Protein AF-A0A962M655-F1 (afdb_monomer_lite)

Radius of gyration: 24.24 Å; chains: 1; bounding box: 61×34×68 Å

Structure (mmCIF, N/CA/C/O backbone):
data_AF-A0A962M655-F1
#
_entry.id   AF-A0A962M655-F1
#
loop_
_atom_site.group_PDB
_atom_site.id
_atom_site.type_symbol
_atom_site.label_atom_id
_atom_site.label_alt_id
_atom_site.label_comp_id
_atom_site.label_asym_id
_atom_site.label_entity_id
_atom_site.label_seq_id
_atom_site.pdbx_PDB_ins_code
_atom_site.Cartn_x
_atom_site.Cartn_y
_atom_site.Cartn_z
_atom_site.occupancy
_atom_site.B_iso_or_equiv
_atom_site.auth_seq_id
_atom_site.auth_comp_id
_atom_site.auth_asym_id
_atom_site.auth_atom_id
_atom_site.pdbx_PDB_model_num
ATOM 1 N N . MET A 1 1 ? -33.058 0.801 5.439 1.00 39.69 1 MET A N 1
ATOM 2 C CA . MET A 1 1 ? -33.484 0.722 4.027 1.00 39.69 1 MET A CA 1
ATOM 3 C C . MET A 1 1 ? -32.237 0.485 3.198 1.00 39.69 1 MET A C 1
ATOM 5 O O . MET A 1 1 ? -31.268 1.204 3.417 1.00 39.69 1 MET A O 1
ATOM 9 N N . ALA A 1 2 ? -32.222 -0.541 2.347 1.00 51.59 2 ALA A N 1
ATOM 10 C CA . ALA A 1 2 ? -31.156 -0.710 1.363 1.00 51.59 2 ALA A CA 1
ATOM 11 C C . ALA A 1 2 ? -31.306 0.410 0.328 1.00 51.59 2 ALA A C 1
ATOM 13 O O . ALA A 1 2 ? -32.389 0.576 -0.231 1.00 51.59 2 ALA A O 1
ATOM 14 N N . TYR A 1 3 ? -30.267 1.219 0.141 1.00 65.69 3 TYR A N 1
ATOM 15 C CA . TYR A 1 3 ? -30.278 2.245 -0.896 1.00 65.69 3 TYR A CA 1
ATOM 16 C C . TYR A 1 3 ? -30.266 1.559 -2.264 1.00 65.69 3 TYR A C 1
ATOM 18 O O . TYR A 1 3 ? -29.530 0.585 -2.463 1.00 65.69 3 TYR A O 1
ATOM 26 N N . SER A 1 4 ? -31.061 2.050 -3.217 1.00 80.06 4 SER A N 1
ATOM 27 C CA . SER A 1 4 ? -30.829 1.670 -4.608 1.00 80.06 4 SER A CA 1
ATOM 28 C C . SER A 1 4 ? -29.487 2.253 -5.066 1.00 80.06 4 SER A C 1
ATOM 30 O O . SER A 1 4 ? -29.008 3.253 -4.522 1.00 80.06 4 SER A O 1
ATOM 32 N N . ARG A 1 5 ? -28.867 1.636 -6.075 1.00 85.19 5 ARG A N 1
ATOM 33 C CA . ARG A 1 5 ? -27.611 2.123 -6.671 1.00 85.19 5 ARG A CA 1
ATOM 34 C C . ARG A 1 5 ? -27.692 3.606 -7.052 1.00 85.19 5 ARG A C 1
ATOM 36 O O . ARG A 1 5 ? -26.736 4.350 -6.835 1.00 85.19 5 ARG A O 1
ATOM 43 N N . THR A 1 6 ? -28.836 4.030 -7.589 1.00 83.12 6 THR A N 1
ATOM 44 C CA . THR A 1 6 ? -29.113 5.422 -7.966 1.00 83.12 6 THR A CA 1
ATOM 45 C C . THR A 1 6 ? -29.193 6.318 -6.733 1.00 83.12 6 THR A C 1
ATOM 47 O O . THR A 1 6 ? -28.451 7.290 -6.659 1.00 83.12 6 THR A O 1
ATOM 50 N N . ASP A 1 7 ? -29.964 5.933 -5.710 1.00 85.25 7 ASP A N 1
ATOM 51 C CA . ASP A 1 7 ? -30.104 6.738 -4.486 1.00 85.25 7 ASP A CA 1
ATOM 52 C C . ASP A 1 7 ? -28.762 6.932 -3.758 1.00 85.25 7 ASP A C 1
ATOM 54 O O . ASP A 1 7 ? -28.471 8.004 -3.222 1.00 85.25 7 ASP A O 1
ATOM 58 N N . PHE A 1 8 ? -27.916 5.896 -3.721 1.00 87.06 8 PHE A N 1
ATOM 59 C CA . PHE A 1 8 ? -26.581 6.018 -3.134 1.00 87.06 8 PHE A CA 1
ATOM 60 C C . PHE A 1 8 ? -25.696 6.971 -3.944 1.00 87.06 8 PHE A C 1
ATOM 62 O O . PHE A 1 8 ? -25.023 7.824 -3.367 1.00 87.06 8 PHE A O 1
ATOM 69 N N . THR A 1 9 ? -25.728 6.863 -5.273 1.00 85.56 9 THR A N 1
ATOM 70 C CA . THR A 1 9 ? -24.929 7.716 -6.162 1.00 85.56 9 THR A CA 1
ATOM 71 C C . THR A 1 9 ? -25.345 9.184 -6.051 1.00 85.56 9 THR A C 1
ATOM 73 O O . THR A 1 9 ? -24.481 10.042 -5.883 1.00 85.56 9 THR A O 1
ATOM 76 N N . ASP A 1 10 ? -26.649 9.463 -6.033 1.00 85.62 10 ASP A N 1
ATOM 77 C CA . ASP A 1 10 ? -27.206 10.821 -5.980 1.00 85.62 10 ASP A CA 1
ATOM 78 C C . ASP A 1 10 ? -26.965 11.520 -4.633 1.00 85.62 10 ASP A C 1
ATOM 80 O O . ASP A 1 10 ? -26.954 12.748 -4.547 1.00 85.62 10 ASP A O 1
ATOM 84 N N . THR A 1 11 ? -26.758 10.753 -3.559 1.00 84.62 11 THR A N 1
ATOM 85 C CA . THR A 1 11 ? -26.531 11.295 -2.209 1.00 84.62 11 THR A CA 1
ATOM 86 C C . THR A 1 11 ? -25.056 11.503 -1.862 1.00 84.62 11 THR A C 1
ATOM 88 O O . THR A 1 11 ? -24.765 12.040 -0.785 1.00 84.62 11 THR A O 1
ATOM 91 N N . CYS A 1 12 ? -24.133 11.090 -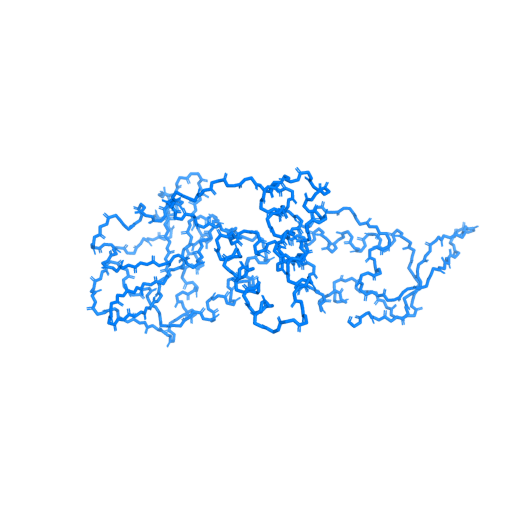2.735 1.00 84.50 12 CYS A N 1
ATOM 92 C CA . CYS A 1 12 ? -22.695 11.251 -2.546 1.00 84.50 12 CYS A CA 1
ATOM 93 C C . CYS A 1 12 ? -22.209 12.607 -3.079 1.00 84.50 12 CYS A C 1
ATOM 95 O O . CYS A 1 12 ? -22.240 12.879 -4.278 1.00 84.50 12 CYS A O 1
ATOM 97 N N . GLU A 1 13 ? -21.700 13.447 -2.180 1.00 76.06 13 GLU A N 1
ATOM 98 C CA . GLU A 1 13 ? -21.052 14.714 -2.532 1.00 76.06 13 GLU A CA 1
ATOM 99 C C . GLU A 1 13 ? -19.699 14.462 -3.224 1.00 76.06 13 GLU A C 1
ATOM 101 O O . GLU A 1 13 ? -19.042 13.442 -2.999 1.00 76.06 13 GLU A O 1
ATOM 106 N N . ASP A 1 14 ? -19.292 15.382 -4.103 1.00 80.00 14 ASP A N 1
ATOM 107 C CA . ASP A 1 14 ? -18.042 15.324 -4.881 1.00 80.00 14 ASP A CA 1
ATOM 108 C C . ASP A 1 14 ? -17.850 14.055 -5.732 1.00 80.00 14 ASP A C 1
ATOM 110 O O . ASP A 1 14 ? -16.730 13.749 -6.147 1.00 80.00 14 ASP A O 1
ATOM 114 N N . ASN A 1 15 ? -18.935 13.321 -6.015 1.00 83.38 15 ASN A N 1
ATOM 115 C CA . ASN A 1 15 ? -18.916 12.061 -6.759 1.00 83.38 15 ASN A CA 1
ATOM 116 C C . ASN A 1 15 ? -17.951 11.029 -6.138 1.00 83.38 15 ASN A C 1
ATOM 118 O O . ASN A 1 15 ? -17.201 10.350 -6.844 1.00 83.38 15 ASN A O 1
ATOM 122 N N . LYS A 1 16 ? -17.950 10.934 -4.799 1.00 88.44 16 LYS A N 1
ATOM 123 C CA . LYS A 1 16 ? -17.114 10.001 -4.029 1.00 88.44 16 LYS A CA 1
ATOM 124 C C . LYS A 1 16 ? -17.936 9.162 -3.063 1.00 88.44 16 LYS A C 1
ATOM 126 O O . LYS A 1 16 ? -18.667 9.694 -2.233 1.00 88.44 16 LYS A O 1
ATOM 131 N N . GLY A 1 17 ? -17.750 7.850 -3.138 1.00 92.31 17 GLY A N 1
ATOM 132 C CA . GLY A 1 17 ? -18.242 6.884 -2.163 1.00 92.31 17 GLY A CA 1
ATOM 133 C C . GLY A 1 17 ? -17.089 6.255 -1.388 1.00 92.31 17 GLY A C 1
ATOM 134 O O . GLY A 1 17 ? -15.943 6.239 -1.848 1.00 92.31 17 GLY A O 1
ATOM 135 N N . TYR A 1 18 ? -17.409 5.706 -0.220 1.00 93.06 18 TYR A N 1
ATOM 136 C CA . TYR A 1 18 ? -16.459 4.987 0.617 1.00 93.06 18 TYR A CA 1
ATOM 137 C C . TYR A 1 18 ? -17.009 3.605 0.956 1.00 93.06 18 TYR A C 1
ATOM 139 O O . TYR A 1 18 ? -18.081 3.497 1.549 1.00 93.06 18 TYR A O 1
ATOM 147 N N . LEU A 1 19 ? -16.269 2.564 0.593 1.00 94.06 19 LEU A N 1
ATOM 148 C CA . LEU A 1 19 ? -16.492 1.188 1.032 1.00 94.06 19 LEU A CA 1
ATOM 149 C C . LEU A 1 19 ? -15.654 0.951 2.284 1.00 94.06 19 LEU A C 1
ATOM 151 O O . LEU A 1 19 ? -14.477 1.293 2.291 1.00 94.06 19 LEU A O 1
ATOM 155 N N . TYR A 1 20 ? -16.215 0.351 3.321 1.00 94.38 20 TYR A N 1
ATOM 156 C CA . TYR A 1 20 ? -15.493 0.015 4.539 1.00 94.38 20 TYR A CA 1
ATOM 157 C C . TYR A 1 20 ? -15.598 -1.469 4.872 1.00 94.38 20 TYR A C 1
ATOM 159 O O . TYR A 1 20 ? -16.606 -2.125 4.605 1.00 94.38 20 TYR A O 1
ATOM 167 N N . ILE A 1 21 ? -14.544 -1.963 5.518 1.00 94.88 21 ILE A N 1
ATOM 168 C CA . ILE A 1 21 ? -14.498 -3.254 6.196 1.00 94.88 21 ILE A CA 1
ATOM 169 C C . ILE A 1 21 ? -14.098 -2.963 7.638 1.00 94.88 21 ILE A C 1
ATOM 171 O O . ILE A 1 21 ? -13.049 -2.361 7.893 1.00 94.88 21 ILE A O 1
ATOM 175 N N . ILE A 1 22 ? -14.948 -3.357 8.579 1.00 94.88 22 ILE A N 1
ATOM 176 C CA . ILE A 1 22 ? -14.720 -3.172 10.013 1.00 94.88 22 ILE A CA 1
ATOM 177 C C . ILE A 1 22 ? -14.858 -4.502 10.744 1.00 94.88 22 ILE A C 1
ATOM 179 O O . ILE A 1 22 ? -15.629 -5.367 10.337 1.00 94.88 22 ILE A O 1
ATOM 183 N N . GLU A 1 23 ? -14.125 -4.635 11.835 1.00 94.69 23 GLU A N 1
ATOM 184 C CA . GLU A 1 23 ? -14.276 -5.698 12.817 1.00 94.69 23 GLU A CA 1
ATOM 185 C C . GLU A 1 23 ? -15.123 -5.158 13.967 1.00 94.69 23 GLU A C 1
ATOM 187 O O . GLU A 1 23 ? -14.751 -4.163 14.583 1.00 94.69 23 GLU A O 1
ATOM 192 N N . CYS A 1 24 ? -16.259 -5.787 14.234 1.00 93.94 24 CYS A N 1
ATOM 193 C CA . CYS A 1 24 ? -17.168 -5.465 15.325 1.00 93.94 24 CYS A CA 1
ATOM 194 C C . CYS A 1 24 ? -16.956 -6.462 16.464 1.00 93.94 24 CYS A C 1
ATOM 196 O O . CYS A 1 24 ? -16.848 -7.665 16.214 1.00 93.94 24 CYS A O 1
ATOM 198 N N . TYR A 1 25 ? -16.914 -5.983 17.703 1.00 91.12 25 TYR A N 1
ATOM 199 C CA . TYR A 1 25 ? -16.677 -6.844 18.857 1.00 91.12 25 TYR A CA 1
ATOM 200 C C . TYR A 1 25 ? -17.350 -6.325 20.132 1.00 91.12 25 TYR A C 1
ATOM 202 O O . TYR A 1 25 ? -17.666 -5.142 20.280 1.00 91.12 25 TYR A O 1
ATOM 210 N N . ASN A 1 26 ? -17.573 -7.251 21.059 1.00 86.69 26 ASN A N 1
ATOM 211 C CA . ASN A 1 26 ? -17.857 -7.005 22.470 1.00 86.69 26 ASN A CA 1
ATOM 212 C C . ASN A 1 26 ? -17.234 -8.151 23.297 1.00 86.69 26 ASN A C 1
ATOM 214 O O . ASN A 1 26 ? -16.368 -8.872 22.807 1.00 86.69 26 ASN A O 1
ATOM 218 N N . GLU A 1 27 ? -17.665 -8.342 24.542 1.00 87.88 27 GLU A N 1
ATOM 219 C CA . GLU A 1 27 ? -17.153 -9.414 25.412 1.00 87.88 27 GLU A CA 1
ATOM 220 C C . GLU A 1 27 ? -17.546 -10.839 24.970 1.00 87.88 27 GLU A C 1
ATOM 222 O O . GLU A 1 27 ? -16.929 -11.812 25.396 1.00 87.88 27 GLU A O 1
ATOM 227 N N . THR A 1 28 ? -18.581 -10.979 24.140 1.00 92.69 28 THR A N 1
ATOM 228 C CA . THR A 1 28 ? -19.243 -12.261 23.833 1.00 92.69 28 THR A CA 1
ATOM 229 C C . THR A 1 28 ? -19.085 -12.719 22.390 1.00 92.69 28 THR A C 1
ATOM 231 O O . THR A 1 28 ? -19.141 -13.915 22.117 1.00 92.69 28 THR A O 1
ATOM 234 N N . GLU A 1 29 ? -18.902 -11.790 21.456 1.00 95.69 29 GLU A N 1
ATOM 235 C CA . GLU A 1 29 ? -18.816 -12.095 20.037 1.00 95.69 29 GLU A CA 1
ATOM 236 C C . GLU A 1 29 ? -17.904 -11.118 19.299 1.00 95.69 29 GLU A C 1
ATOM 238 O O . GLU A 1 29 ? -17.676 -9.979 19.716 1.00 95.69 29 GLU A O 1
ATOM 243 N N . LYS A 1 30 ? -17.406 -11.590 18.160 1.00 94.94 30 LYS A N 1
ATOM 244 C CA . LYS A 1 30 ? -16.594 -10.831 17.221 1.00 94.94 30 LYS A CA 1
ATOM 245 C C . LYS A 1 30 ? -16.955 -11.264 15.808 1.00 94.94 30 LYS A C 1
ATOM 247 O O . LYS A 1 30 ? -17.060 -12.456 15.531 1.00 94.94 30 LYS A O 1
ATOM 252 N N . PHE A 1 31 ? -17.122 -10.296 14.923 1.00 97.38 31 PHE A N 1
ATOM 253 C CA . PHE A 1 31 ? -17.467 -10.518 13.523 1.00 97.38 31 PHE A CA 1
ATOM 254 C C . PHE A 1 31 ? -17.009 -9.335 12.674 1.00 97.38 31 PHE A C 1
ATOM 256 O O . PHE A 1 31 ? -16.486 -8.347 13.184 1.00 97.38 31 PHE A O 1
ATOM 263 N N . PHE A 1 32 ? -17.221 -9.414 11.368 1.00 97.44 32 PHE A N 1
ATOM 264 C CA . PHE A 1 32 ? -16.877 -8.352 10.437 1.00 97.44 32 PHE A CA 1
ATOM 265 C C . PHE A 1 32 ? -18.115 -7.810 9.750 1.00 97.44 32 PHE A C 1
ATOM 267 O O . PHE A 1 32 ? -19.096 -8.522 9.530 1.00 97.44 32 PHE A O 1
ATOM 274 N N . LYS A 1 33 ? -18.060 -6.533 9.385 1.00 96.44 33 LYS A N 1
ATOM 275 C CA . LYS A 1 33 ? -19.089 -5.874 8.595 1.00 96.44 33 LYS A CA 1
ATOM 276 C C . LYS A 1 33 ? -18.469 -5.221 7.371 1.00 96.44 33 LYS A C 1
ATOM 278 O O . LYS A 1 33 ? -17.519 -4.444 7.483 1.00 96.44 33 LYS A O 1
ATOM 283 N N . ILE A 1 34 ? -19.074 -5.498 6.223 1.00 96.38 34 ILE A N 1
ATOM 284 C CA . ILE A 1 34 ? -18.828 -4.785 4.973 1.00 96.38 34 ILE A CA 1
ATOM 285 C C . ILE A 1 34 ? -19.946 -3.756 4.822 1.00 96.38 34 ILE A C 1
ATOM 287 O O . ILE A 1 34 ? -21.093 -4.023 5.187 1.00 96.38 34 ILE A O 1
ATOM 291 N N . GLY A 1 35 ? -19.623 -2.561 4.343 1.00 95.00 35 GLY A N 1
ATOM 292 C CA . GLY A 1 35 ? -20.664 -1.605 3.997 1.00 95.00 35 GLY A CA 1
ATOM 293 C C . GLY A 1 35 ? -20.152 -0.371 3.276 1.00 95.00 35 GLY A C 1
ATOM 294 O O . GLY A 1 35 ? -18.947 -0.144 3.186 1.00 95.00 35 GLY A O 1
ATOM 295 N N . ILE A 1 36 ? -21.077 0.453 2.794 1.00 94.31 36 ILE A N 1
ATOM 296 C CA . ILE A 1 36 ? -20.764 1.716 2.117 1.00 94.31 36 I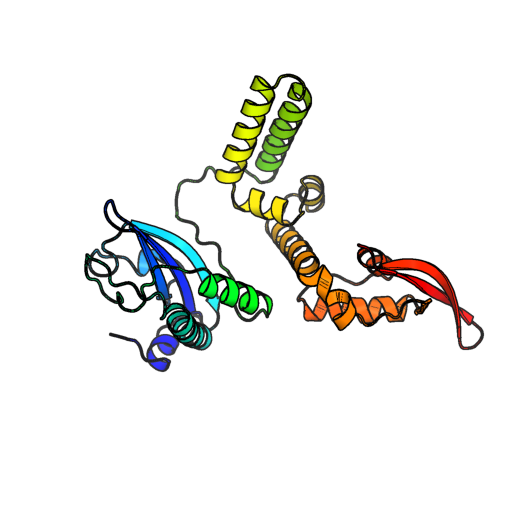LE A CA 1
ATOM 297 C C . ILE A 1 36 ? -21.272 2.944 2.869 1.00 94.31 36 ILE A C 1
ATOM 299 O O . ILE A 1 36 ? -22.210 2.909 3.672 1.00 94.31 36 ILE A O 1
ATOM 303 N N . THR A 1 37 ? -20.635 4.080 2.609 1.00 92.75 37 THR A N 1
ATOM 304 C CA . THR A 1 37 ? -21.013 5.381 3.155 1.00 92.75 37 THR A CA 1
ATOM 305 C C . THR A 1 37 ? -20.602 6.508 2.212 1.00 92.75 37 THR A C 1
ATOM 307 O O . THR A 1 37 ? -19.633 6.400 1.464 1.00 92.75 37 THR A O 1
ATOM 310 N N . LYS A 1 38 ? -21.320 7.631 2.285 1.00 92.56 38 LYS A N 1
ATOM 311 C CA . LYS A 1 38 ? -20.925 8.897 1.647 1.00 92.56 38 LYS A CA 1
ATOM 312 C C . LYS A 1 38 ? -19.915 9.699 2.474 1.00 92.56 38 LYS A C 1
ATOM 314 O O . LYS A 1 38 ? -19.369 10.697 2.017 1.00 92.56 38 LYS A O 1
ATOM 319 N N . PHE A 1 39 ? -19.683 9.300 3.725 1.00 89.62 39 PHE A N 1
ATOM 320 C CA . PHE A 1 39 ? -18.810 10.019 4.647 1.00 89.62 39 PHE A CA 1
ATOM 321 C C . PHE A 1 39 ? -17.409 9.420 4.670 1.00 89.62 39 PHE A C 1
ATOM 323 O O . PHE A 1 39 ? -17.238 8.257 5.015 1.00 89.62 39 PHE A O 1
ATOM 330 N N . LYS A 1 40 ? -16.392 10.252 4.437 1.00 84.25 40 LYS A N 1
ATOM 331 C CA . LYS A 1 40 ? -14.987 9.855 4.621 1.00 84.25 40 LYS A CA 1
ATOM 332 C C . LYS A 1 40 ? -14.664 9.427 6.057 1.00 84.25 40 LYS A C 1
ATOM 334 O O . LYS A 1 40 ? -13.807 8.582 6.288 1.00 84.25 40 LYS A O 1
ATOM 339 N N . ASP A 1 41 ? -15.317 10.072 7.020 1.00 85.56 41 ASP A N 1
ATOM 340 C CA . ASP A 1 41 ? -15.214 9.744 8.438 1.00 85.56 41 ASP A CA 1
ATOM 341 C C . ASP A 1 41 ? -16.327 8.761 8.810 1.00 85.56 41 ASP A C 1
ATOM 343 O O . ASP A 1 41 ? -17.500 9.141 8.882 1.00 85.56 41 ASP A O 1
ATOM 347 N N . ILE A 1 42 ? -15.955 7.500 9.037 1.00 87.25 42 ILE A N 1
ATOM 348 C CA . ILE A 1 42 ? -16.895 6.414 9.324 1.00 87.25 42 ILE A CA 1
ATOM 349 C C . ILE A 1 42 ? -17.671 6.631 10.632 1.00 87.25 42 ILE A C 1
ATOM 351 O O . ILE A 1 42 ? -18.786 6.137 10.768 1.00 87.25 42 ILE A O 1
ATOM 355 N N . LEU A 1 43 ? -17.165 7.442 11.569 1.00 84.81 43 LEU A N 1
ATOM 356 C CA . LEU A 1 43 ? -17.895 7.761 12.805 1.00 84.81 43 LEU A CA 1
ATOM 357 C C . LEU A 1 43 ? -19.189 8.520 12.515 1.00 84.81 43 LEU A C 1
ATOM 359 O O . LEU A 1 43 ? -20.167 8.384 13.243 1.00 84.81 43 LEU A O 1
ATOM 363 N N . LYS A 1 44 ? -19.235 9.277 11.412 1.00 86.94 44 LYS A N 1
ATOM 364 C CA . LYS A 1 44 ? -20.468 9.941 10.973 1.00 86.94 44 LYS A CA 1
ATOM 365 C C . LYS A 1 44 ? -21.529 8.947 10.498 1.00 86.94 44 LYS A C 1
ATOM 367 O O . LYS A 1 44 ? -22.709 9.281 10.524 1.00 86.94 44 LYS A O 1
ATOM 372 N N . ARG A 1 45 ? -21.122 7.747 10.059 1.00 88.06 45 ARG A N 1
ATOM 373 C CA . ARG A 1 45 ? -22.030 6.654 9.680 1.00 88.06 45 ARG A CA 1
ATOM 374 C C . ARG A 1 45 ? -22.609 5.951 10.910 1.00 88.06 45 ARG A C 1
ATOM 376 O O . ARG A 1 45 ? -23.775 5.573 10.878 1.00 88.06 45 ARG A O 1
ATOM 383 N N . PHE A 1 46 ? -21.811 5.814 11.965 1.00 87.81 46 PHE A N 1
ATOM 384 C CA . PHE A 1 46 ? -22.142 5.091 13.194 1.00 87.81 46 PHE A CA 1
ATOM 385 C C . PHE A 1 46 ? -22.325 6.047 14.374 1.00 87.81 46 PHE A C 1
ATOM 387 O O . PHE A 1 46 ? -21.598 6.002 15.362 1.00 87.81 46 PHE A O 1
ATOM 394 N N . ASN A 1 47 ? -23.283 6.962 14.248 1.00 81.19 47 ASN A N 1
ATOM 395 C CA . ASN A 1 47 ? -23.512 8.018 15.235 1.00 81.19 47 ASN A CA 1
ATOM 396 C C . ASN A 1 47 ? -24.513 7.628 16.339 1.00 81.19 47 ASN A C 1
ATOM 398 O O . ASN A 1 47 ? -24.868 8.469 17.165 1.00 81.19 47 ASN A O 1
ATOM 402 N N . SER A 1 48 ? -24.995 6.383 16.349 1.00 81.56 48 SER A N 1
ATOM 403 C CA . SER A 1 48 ? -25.997 5.905 17.300 1.00 81.56 48 SER A CA 1
ATOM 404 C C . SER A 1 48 ? -25.858 4.409 17.578 1.00 81.56 48 SER A C 1
ATOM 406 O O . SER A 1 48 ? -25.472 3.635 16.704 1.00 81.56 48 SER A O 1
ATOM 408 N N . ALA A 1 49 ? -26.313 3.974 18.754 1.00 79.00 49 ALA A N 1
ATOM 409 C CA . ALA A 1 49 ? -26.395 2.551 19.090 1.00 79.00 49 ALA A CA 1
ATOM 410 C C . ALA A 1 49 ? -27.299 1.752 18.126 1.00 79.00 49 ALA A C 1
ATOM 412 O O . ALA A 1 49 ? -27.113 0.557 17.941 1.00 79.00 49 ALA A O 1
ATOM 413 N N . THR A 1 50 ? -28.259 2.405 17.460 1.00 83.06 50 THR A N 1
ATOM 414 C CA . THR A 1 50 ? -29.116 1.760 16.448 1.00 83.06 50 THR A CA 1
ATOM 415 C C . THR A 1 50 ? -28.393 1.471 15.129 1.00 83.06 50 THR A C 1
ATOM 417 O O . THR A 1 50 ? -28.799 0.575 14.386 1.00 83.06 50 THR A O 1
ATOM 420 N N . THR A 1 51 ? -27.342 2.235 14.816 1.00 84.62 51 THR A N 1
ATOM 421 C CA . THR A 1 51 ? -26.527 2.059 13.605 1.00 84.62 51 THR A CA 1
ATOM 422 C C . THR A 1 51 ? -25.280 1.223 13.868 1.00 84.62 51 THR A C 1
ATOM 424 O O . THR A 1 51 ? -24.831 0.529 12.957 1.00 84.62 51 THR A O 1
ATOM 427 N N . MET A 1 52 ? -24.756 1.252 15.096 1.00 90.12 52 MET A N 1
ATOM 428 C CA . MET A 1 52 ? -23.661 0.398 15.548 1.00 90.12 52 MET A CA 1
ATOM 429 C C . MET A 1 52 ? -23.693 0.232 17.080 1.00 90.12 52 MET A C 1
ATOM 431 O O . MET A 1 52 ? -23.246 1.131 17.792 1.00 90.12 52 MET A O 1
ATOM 435 N N . PRO A 1 53 ? -24.223 -0.885 17.612 1.00 92.12 53 PRO A N 1
ATOM 436 C CA . PRO A 1 53 ? -24.245 -1.150 19.054 1.00 92.12 53 PRO A CA 1
ATOM 437 C C . PRO A 1 53 ? -22.943 -1.774 19.585 1.00 92.12 53 PRO A C 1
ATOM 439 O O . PRO A 1 53 ? -22.812 -1.958 20.791 1.00 92.12 53 PRO A O 1
ATOM 442 N N . TYR A 1 54 ? -21.999 -2.108 18.702 1.00 88.75 54 TYR A N 1
ATOM 443 C CA . TYR A 1 54 ? -20.721 -2.735 19.039 1.00 88.75 54 TYR A CA 1
ATOM 444 C C . TYR A 1 54 ? -19.579 -1.722 19.059 1.00 88.75 54 TYR A C 1
ATOM 446 O O . TYR A 1 54 ? -19.619 -0.704 18.359 1.00 88.75 54 TYR A O 1
ATOM 454 N N . GLU A 1 55 ? -18.516 -2.049 19.793 1.00 87.69 55 GLU A N 1
ATOM 455 C CA . GLU A 1 55 ? -17.214 -1.459 19.504 1.00 87.69 55 GLU A CA 1
ATOM 456 C C . GLU A 1 55 ? -16.705 -1.976 18.158 1.00 87.69 55 GLU A C 1
ATOM 458 O O . GLU A 1 55 ? -17.086 -3.060 17.703 1.00 87.69 55 GLU A O 1
ATOM 463 N N . PHE A 1 56 ? -15.862 -1.190 17.486 1.00 90.62 56 PHE A N 1
ATOM 464 C CA . PHE A 1 56 ? -15.319 -1.607 16.203 1.00 90.62 56 PHE A CA 1
ATOM 465 C C . PHE A 1 56 ? -13.910 -1.085 15.927 1.00 90.62 56 PHE A C 1
ATOM 467 O O . PHE A 1 56 ? -13.556 0.048 16.265 1.00 90.62 56 PHE A O 1
ATOM 474 N N . ASN A 1 57 ? -13.143 -1.908 15.215 1.00 86.69 57 ASN A N 1
ATOM 475 C CA . ASN A 1 57 ? -11.874 -1.557 14.595 1.00 86.69 57 ASN A CA 1
ATOM 476 C C . ASN A 1 57 ? -12.072 -1.408 13.087 1.00 86.69 57 ASN A C 1
ATOM 478 O O . ASN A 1 57 ? -12.735 -2.222 12.445 1.00 86.69 57 ASN A O 1
ATOM 482 N N . VAL A 1 58 ? -11.491 -0.365 12.496 1.00 89.81 58 VAL A N 1
ATOM 483 C CA . VAL A 1 58 ? -11.511 -0.207 11.039 1.00 89.81 58 VAL A CA 1
ATOM 484 C C . VAL A 1 58 ? -10.371 -1.010 10.437 1.00 89.81 58 VAL A C 1
ATOM 486 O O . VAL A 1 58 ? -9.213 -0.726 10.725 1.00 89.81 58 VAL A O 1
ATOM 489 N N . ILE A 1 59 ? -10.712 -1.979 9.589 1.00 89.38 59 ILE A N 1
ATOM 490 C CA . ILE A 1 59 ? -9.740 -2.832 8.903 1.00 89.38 59 ILE A CA 1
ATOM 491 C C . ILE A 1 59 ? -9.291 -2.154 7.609 1.00 89.38 59 ILE A C 1
ATOM 493 O O . ILE A 1 59 ? -8.098 -1.959 7.388 1.00 89.38 59 ILE A O 1
ATOM 497 N N . LYS A 1 60 ? -10.250 -1.737 6.773 1.00 90.31 60 LYS A N 1
ATOM 498 C CA . LYS A 1 60 ? -9.996 -1.063 5.491 1.00 90.31 60 LYS A CA 1
ATOM 499 C C . LYS A 1 60 ? -11.074 -0.039 5.169 1.00 90.31 60 LYS A C 1
ATOM 501 O O . LYS A 1 60 ? -12.239 -0.224 5.525 1.00 90.31 60 LYS A O 1
ATOM 506 N N . ILE A 1 61 ? -10.696 1.013 4.443 1.00 91.06 61 ILE A N 1
ATOM 507 C CA . ILE A 1 61 ? -11.641 1.909 3.771 1.00 91.06 61 ILE A CA 1
ATOM 508 C C . ILE A 1 61 ? -11.130 2.180 2.361 1.00 91.06 61 ILE A C 1
ATOM 510 O O . ILE A 1 61 ? -9.983 2.564 2.185 1.00 91.06 61 ILE A O 1
ATOM 514 N N . TYR A 1 62 ? -11.990 2.051 1.361 1.00 89.62 62 TYR A N 1
ATOM 515 C CA . TYR A 1 62 ? -11.673 2.315 -0.036 1.00 89.62 62 TYR A CA 1
ATOM 516 C C . TYR A 1 62 ? -12.496 3.495 -0.553 1.00 89.62 62 TYR A C 1
ATOM 518 O O . TYR A 1 62 ? -13.715 3.518 -0.404 1.00 89.62 62 TYR A O 1
ATOM 526 N N . GLU A 1 63 ? -11.831 4.467 -1.172 1.00 90.38 63 GLU A N 1
ATOM 527 C CA . GLU A 1 63 ? -12.426 5.622 -1.855 1.00 90.38 63 GLU A CA 1
ATOM 528 C C . GLU A 1 63 ? -12.491 5.345 -3.367 1.00 90.38 63 GLU A C 1
ATOM 530 O O . GLU A 1 63 ? -11.482 4.982 -3.979 1.00 90.38 63 GLU A O 1
ATOM 535 N N . SER A 1 64 ? -13.666 5.526 -3.977 1.00 88.94 64 SER A N 1
ATOM 536 C CA . SER A 1 64 ? -13.856 5.500 -5.438 1.00 88.94 64 SER A CA 1
ATOM 537 C C . SER A 1 64 ? -15.169 6.200 -5.831 1.00 88.94 64 SER A C 1
ATOM 539 O O . SER A 1 64 ? -15.792 6.875 -5.008 1.00 88.94 64 SER A O 1
ATOM 541 N N . LEU A 1 65 ? -15.593 6.064 -7.090 1.00 88.69 65 LEU A N 1
ATOM 542 C CA . LEU A 1 65 ? -16.898 6.538 -7.551 1.00 88.69 65 LEU A CA 1
ATOM 543 C C . LEU A 1 65 ? -18.028 5.795 -6.806 1.00 88.69 65 LEU A C 1
ATOM 545 O O . LEU A 1 65 ? -17.909 4.585 -6.595 1.00 88.69 65 LEU A O 1
ATOM 549 N N . PRO A 1 66 ? -19.142 6.461 -6.445 1.00 89.88 66 PRO A N 1
ATOM 550 C CA . PRO A 1 66 ? -20.235 5.848 -5.688 1.00 89.88 66 PRO A CA 1
ATOM 551 C C . PRO A 1 66 ? -20.802 4.586 -6.342 1.00 89.88 66 PRO A C 1
ATOM 553 O O . PRO A 1 66 ? -21.058 3.597 -5.662 1.00 89.88 66 PRO A O 1
ATOM 556 N N . SER A 1 67 ? -20.936 4.598 -7.669 1.00 87.44 67 SER A N 1
ATOM 557 C CA . SER A 1 67 ? -21.407 3.454 -8.451 1.00 87.44 67 SER A CA 1
ATOM 558 C C . SER A 1 67 ? -20.479 2.244 -8.328 1.00 87.44 67 SER A C 1
ATOM 560 O O . SER A 1 67 ? -20.946 1.134 -8.101 1.00 87.44 67 SER A O 1
ATOM 562 N N . ILE A 1 68 ? -19.166 2.471 -8.405 1.00 89.00 68 ILE A N 1
ATOM 563 C CA . ILE A 1 68 ? -18.141 1.434 -8.244 1.00 89.00 68 ILE A CA 1
ATOM 564 C C . ILE A 1 68 ? -18.173 0.880 -6.820 1.00 89.00 68 ILE A C 1
ATOM 566 O O . ILE A 1 68 ? -18.150 -0.330 -6.629 1.00 89.00 68 ILE A O 1
ATOM 570 N N . VAL A 1 69 ? -18.251 1.758 -5.820 1.00 91.62 69 VAL A N 1
ATOM 571 C CA . VAL A 1 69 ? -18.313 1.380 -4.401 1.00 91.62 69 VAL A CA 1
ATOM 572 C C . VAL A 1 69 ? -19.537 0.510 -4.102 1.00 91.62 69 VAL A C 1
ATOM 574 O O . VAL A 1 69 ? -19.407 -0.495 -3.409 1.00 91.62 69 VAL A O 1
ATOM 577 N N . TYR A 1 70 ? -20.695 0.847 -4.672 1.00 91.50 70 TYR A N 1
ATOM 578 C CA . TYR A 1 70 ? -21.922 0.058 -4.553 1.00 91.50 70 TYR A CA 1
ATOM 579 C C . TYR A 1 70 ? -21.798 -1.328 -5.207 1.00 91.50 70 TYR A C 1
ATOM 581 O O . TYR A 1 70 ? -22.148 -2.353 -4.613 1.00 91.50 70 TYR A O 1
ATOM 589 N N . ASP A 1 71 ? -21.271 -1.368 -6.434 1.00 89.50 71 ASP A N 1
ATOM 590 C CA . ASP A 1 71 ? -21.087 -2.613 -7.184 1.00 89.50 71 ASP A CA 1
ATOM 591 C C . ASP A 1 71 ? -20.082 -3.537 -6.461 1.00 89.50 71 ASP A C 1
ATOM 593 O O . ASP A 1 71 ? -20.285 -4.753 -6.382 1.00 89.50 71 ASP A O 1
ATOM 597 N N . LEU A 1 72 ? -19.038 -2.956 -5.856 1.00 91.69 72 LEU A N 1
ATOM 598 C CA . LEU A 1 72 ? -18.064 -3.673 -5.033 1.00 91.69 72 LEU A CA 1
ATOM 599 C C . LEU A 1 72 ? -18.675 -4.212 -3.743 1.00 91.69 72 LEU A C 1
ATOM 601 O O . LEU A 1 72 ? -18.489 -5.389 -3.464 1.00 91.69 72 LEU A O 1
ATOM 605 N N . GLU A 1 73 ? -19.424 -3.414 -2.980 1.00 94.38 73 GLU A N 1
ATOM 606 C CA . GLU A 1 73 ? -20.107 -3.887 -1.765 1.00 94.38 73 GLU A CA 1
ATOM 607 C C . GLU A 1 73 ? -20.954 -5.125 -2.057 1.00 94.38 73 GLU A C 1
ATOM 609 O O . GLU A 1 73 ? -20.806 -6.159 -1.403 1.00 94.38 73 GLU A O 1
ATOM 614 N N . THR A 1 74 ? -21.774 -5.047 -3.107 1.00 92.44 74 THR A N 1
ATOM 615 C CA . THR A 1 74 ? -22.621 -6.158 -3.548 1.00 92.44 74 THR A CA 1
ATOM 616 C C . THR A 1 74 ? -21.784 -7.401 -3.848 1.00 92.44 74 THR A C 1
ATOM 618 O O . THR A 1 74 ? -22.129 -8.510 -3.432 1.00 92.44 74 THR A O 1
ATOM 621 N N . LYS A 1 75 ? -20.659 -7.229 -4.550 1.00 93.44 75 LYS A N 1
ATOM 622 C CA . LYS A 1 75 ? -19.757 -8.327 -4.897 1.00 93.44 75 LYS A CA 1
ATOM 623 C C . LYS A 1 75 ? -19.067 -8.927 -3.670 1.00 93.44 75 LYS A C 1
ATOM 625 O O . LYS A 1 75 ? -19.000 -10.150 -3.564 1.00 93.44 75 LYS A O 1
ATOM 630 N N . LEU A 1 76 ? -18.595 -8.105 -2.736 1.00 94.19 76 LEU A N 1
ATOM 631 C CA . LEU A 1 76 ? -17.928 -8.571 -1.520 1.00 94.19 76 LEU A CA 1
ATOM 632 C C . LEU A 1 76 ? -18.887 -9.298 -0.580 1.00 94.19 76 LEU A C 1
ATOM 634 O O . LEU A 1 76 ? -18.524 -10.332 -0.030 1.00 94.19 76 LEU A O 1
ATOM 638 N N . ILE A 1 77 ? -20.126 -8.821 -0.445 1.00 93.38 77 ILE A N 1
ATOM 639 C CA . ILE A 1 77 ? -21.163 -9.528 0.317 1.00 93.38 77 ILE A CA 1
ATOM 640 C C . ILE A 1 77 ? -21.454 -10.893 -0.319 1.00 93.38 77 ILE A C 1
ATOM 642 O O . ILE A 1 77 ? -21.629 -11.876 0.396 1.00 93.38 77 ILE A O 1
ATOM 646 N N . GLN A 1 78 ? -21.477 -10.993 -1.654 1.00 93.56 78 GLN A N 1
ATOM 647 C CA . GLN A 1 78 ? -21.631 -12.285 -2.335 1.00 93.56 78 GLN A CA 1
ATOM 648 C C . GLN A 1 78 ? -20.461 -13.234 -2.056 1.00 93.56 78 GLN A C 1
ATOM 650 O O . GLN A 1 78 ? -20.704 -14.414 -1.813 1.00 93.56 78 GLN A O 1
ATOM 655 N N . ILE A 1 79 ? -19.224 -12.728 -2.072 1.00 93.31 79 ILE A N 1
ATOM 656 C CA . ILE A 1 79 ? -18.018 -13.499 -1.730 1.00 93.31 79 ILE A CA 1
ATOM 657 C C . ILE A 1 79 ? -18.082 -13.968 -0.273 1.00 93.31 79 ILE A C 1
ATOM 659 O O . ILE A 1 79 ? -17.846 -15.137 0.001 1.00 93.31 79 ILE A O 1
ATOM 663 N N . GLY A 1 80 ? -18.475 -13.088 0.648 1.00 93.25 80 GLY A N 1
ATOM 664 C CA . GLY A 1 80 ? -18.586 -13.390 2.074 1.00 93.25 80 GLY A CA 1
ATOM 665 C C . GLY A 1 80 ? -19.825 -14.201 2.466 1.00 93.25 80 GLY A C 1
ATOM 666 O O . GLY A 1 80 ? -19.917 -14.659 3.601 1.00 93.25 80 GLY A O 1
ATOM 667 N N . LYS A 1 81 ? -20.785 -14.417 1.558 1.00 93.81 81 LYS A N 1
ATOM 668 C CA . LYS A 1 81 ? -22.055 -15.107 1.842 1.00 93.81 81 LYS A CA 1
ATOM 669 C C . LYS A 1 81 ? -21.903 -16.503 2.472 1.00 93.81 81 LYS A C 1
ATOM 671 O O . LYS A 1 81 ? -22.695 -16.799 3.369 1.00 93.81 81 LYS A O 1
ATOM 676 N N . PRO A 1 82 ? -20.933 -17.356 2.075 1.00 96.00 82 PRO A N 1
ATOM 677 C CA . PRO A 1 82 ? -20.674 -18.632 2.750 1.00 96.00 82 PRO A CA 1
ATOM 678 C C . PRO A 1 82 ? -20.316 -18.483 4.235 1.00 96.00 82 PRO A C 1
ATOM 680 O O . PRO A 1 82 ? -20.508 -19.417 5.006 1.00 96.00 82 PRO A O 1
ATOM 683 N N . PHE A 1 83 ? -19.844 -17.303 4.634 1.00 96.38 83 PHE A N 1
ATOM 684 C CA . PHE A 1 83 ? -19.425 -16.952 5.988 1.00 96.38 83 PHE A CA 1
ATOM 685 C C . PHE A 1 83 ? -20.387 -15.962 6.652 1.00 96.38 83 PHE A C 1
ATOM 687 O O . PHE A 1 83 ? -19.980 -15.228 7.548 1.00 96.38 83 PHE A O 1
ATOM 694 N N . SER A 1 84 ? -21.646 -15.888 6.201 1.00 95.69 84 SER A N 1
ATOM 695 C CA . SER A 1 84 ? -22.636 -14.973 6.777 1.00 95.69 84 SER A CA 1
ATOM 696 C C . SER A 1 84 ? -22.766 -15.169 8.287 1.00 95.69 84 SER A C 1
ATOM 698 O O . SER A 1 84 ? -22.894 -16.290 8.779 1.00 95.69 84 SER A O 1
ATOM 700 N N . TYR A 1 85 ? -22.758 -14.056 9.012 1.00 96.75 85 TYR A N 1
ATOM 701 C CA . TYR A 1 85 ? -22.879 -14.023 10.458 1.00 96.75 85 TYR A CA 1
ATOM 702 C C . TYR A 1 85 ? -24.091 -13.188 10.864 1.00 96.75 85 TYR A C 1
ATOM 704 O O . TYR A 1 85 ? -24.318 -12.108 10.319 1.00 96.75 85 TYR A O 1
ATOM 712 N N . THR A 1 86 ? -24.870 -13.684 11.826 1.00 96.56 86 THR A N 1
ATOM 713 C CA . THR A 1 86 ? -25.990 -12.943 12.420 1.00 96.56 86 THR A CA 1
ATOM 714 C C . THR A 1 86 ? -25.584 -12.482 13.821 1.00 96.56 86 THR A C 1
ATOM 716 O O . THR A 1 86 ? -25.436 -13.337 14.693 1.00 96.56 86 THR A O 1
ATOM 719 N N . PRO A 1 87 ? -25.402 -11.169 14.042 1.00 96.19 87 PRO A N 1
ATOM 720 C CA . PRO A 1 87 ? -25.043 -10.616 15.349 1.00 96.19 87 PRO A CA 1
ATOM 721 C C . PRO A 1 87 ? -26.083 -10.924 16.432 1.00 96.19 87 PRO A C 1
ATOM 723 O O . PRO A 1 87 ? -27.283 -10.937 16.145 1.00 96.19 87 PRO A O 1
ATOM 726 N N . LEU A 1 88 ? -25.646 -11.119 17.684 1.00 94.81 88 LEU A N 1
ATOM 727 C CA . LEU A 1 88 ? -26.569 -11.351 18.808 1.00 94.81 88 LEU A CA 1
ATOM 728 C C . LEU A 1 88 ? -27.375 -10.092 19.165 1.00 94.81 88 LEU A C 1
ATOM 730 O O . LEU A 1 88 ? -28.527 -10.185 19.591 1.00 94.81 88 LEU A O 1
ATOM 734 N N . ILE A 1 89 ? -26.787 -8.908 18.974 1.00 92.06 89 ILE A N 1
ATOM 735 C CA . ILE A 1 89 ? -27.433 -7.606 19.146 1.00 92.06 89 ILE A CA 1
ATOM 736 C C . ILE A 1 89 ? -27.798 -7.067 17.765 1.00 92.06 89 ILE A C 1
ATOM 738 O O . ILE A 1 89 ? -26.939 -6.689 16.970 1.00 92.06 89 ILE A O 1
ATOM 742 N N . SER A 1 90 ? -29.097 -6.993 17.484 1.00 93.75 90 SER A N 1
ATOM 743 C CA . SER A 1 90 ? -29.592 -6.554 16.178 1.00 93.75 90 SER A CA 1
ATOM 744 C C . SER A 1 90 ? -29.347 -5.064 15.920 1.00 93.75 90 SER A C 1
ATOM 746 O O . SER A 1 90 ? -29.601 -4.220 16.779 1.00 93.75 90 SER A O 1
ATOM 748 N N . PHE A 1 91 ? -28.960 -4.723 14.687 1.00 92.12 91 PHE A N 1
ATOM 749 C CA . PHE A 1 91 ? -28.805 -3.337 14.227 1.00 92.12 91 PHE A CA 1
ATOM 750 C C . PHE A 1 91 ? -29.083 -3.168 12.726 1.00 92.12 91 PHE A C 1
ATOM 752 O O . PHE A 1 91 ? -29.214 -4.132 11.966 1.00 92.12 91 PHE A O 1
ATOM 759 N N . SER A 1 92 ? -29.191 -1.914 12.277 1.00 86.62 92 SER A N 1
ATOM 760 C CA . SER A 1 92 ? -29.449 -1.613 10.865 1.00 86.62 92 SER A CA 1
ATOM 761 C C . SER A 1 92 ? -28.274 -2.038 9.975 1.00 86.62 92 SER A C 1
ATOM 763 O O . SER A 1 92 ? -27.185 -1.478 10.071 1.00 86.62 92 SER A O 1
ATOM 765 N N . GLY A 1 93 ? -28.517 -2.964 9.043 1.00 86.62 93 GLY A N 1
ATOM 766 C CA . GLY A 1 93 ? -27.492 -3.483 8.125 1.00 86.62 93 GLY A CA 1
ATOM 767 C C . GLY A 1 93 ? -26.775 -4.743 8.627 1.00 86.62 93 GLY A C 1
ATOM 768 O O . GLY A 1 93 ? -25.727 -5.095 8.096 1.00 86.62 93 GLY A O 1
ATOM 769 N N . GLN A 1 94 ? -27.318 -5.435 9.630 1.00 90.25 94 GLN A N 1
ATOM 770 C CA . GLN A 1 94 ? -26.754 -6.686 10.160 1.00 90.25 94 GLN A CA 1
ATOM 771 C C . GLN A 1 94 ? -26.651 -7.839 9.142 1.00 90.25 94 GLN A C 1
ATOM 773 O O . GLN A 1 94 ? -25.893 -8.775 9.347 1.00 90.25 94 GLN A O 1
ATOM 778 N N . HIS A 1 95 ? -27.388 -7.783 8.027 1.00 91.06 95 HIS A N 1
ATOM 779 C CA . HIS A 1 95 ? -27.332 -8.809 6.973 1.00 91.06 95 HIS A CA 1
ATOM 780 C C . HIS A 1 95 ? -26.056 -8.746 6.116 1.00 91.06 95 HIS A C 1
ATOM 782 O O . HIS A 1 95 ? -25.833 -9.614 5.278 1.00 91.06 95 HIS A O 1
ATOM 788 N N . GLU A 1 96 ? -25.228 -7.723 6.322 1.00 93.69 96 GLU A N 1
ATOM 789 C CA . GLU A 1 96 ? -23.951 -7.500 5.632 1.00 93.69 96 GLU A CA 1
ATOM 790 C C . GLU A 1 96 ? -22.762 -7.962 6.507 1.00 93.69 96 GLU A C 1
ATOM 792 O O . GLU A 1 96 ? -21.621 -7.540 6.301 1.00 93.69 96 GLU A O 1
ATOM 797 N N . CYS A 1 97 ? -23.036 -8.772 7.538 1.00 96.88 97 CYS A N 1
ATOM 798 C CA . CYS A 1 97 ? -22.054 -9.271 8.495 1.00 96.88 97 CYS A CA 1
ATOM 799 C C . CYS A 1 97 ? -21.561 -10.676 8.135 1.00 96.88 97 CYS A C 1
ATOM 801 O O . CYS A 1 97 ? -22.330 -11.526 7.676 1.00 96.88 97 CYS A O 1
ATOM 803 N N . ILE A 1 98 ? -20.271 -10.916 8.372 1.00 97.25 98 ILE A N 1
ATOM 804 C CA . ILE A 1 98 ? -19.580 -12.175 8.076 1.00 97.25 98 ILE A CA 1
ATOM 805 C C . ILE A 1 98 ? -18.598 -12.546 9.192 1.00 97.25 98 ILE A C 1
ATOM 807 O O . ILE A 1 98 ? -18.103 -11.674 9.905 1.00 97.25 98 ILE A O 1
ATOM 811 N N . SER A 1 99 ? -18.312 -13.836 9.357 1.00 95.50 99 SER A N 1
ATOM 812 C CA . SER A 1 99 ? -17.416 -14.354 10.400 1.00 95.50 99 SER A CA 1
ATOM 813 C C . SER A 1 99 ? -15.956 -14.481 9.954 1.00 95.50 99 SER A C 1
ATOM 815 O O . SER A 1 99 ? -15.071 -14.565 10.800 1.00 95.50 99 SER A O 1
ATOM 817 N N . VAL A 1 100 ? -15.695 -14.497 8.644 1.00 92.62 100 VAL A N 1
ATOM 818 C CA . VAL A 1 100 ? -14.360 -14.649 8.035 1.00 92.62 100 VAL A CA 1
ATOM 819 C C . VAL A 1 100 ? -14.232 -13.669 6.870 1.00 92.62 100 VAL A C 1
ATOM 821 O O . VAL A 1 100 ? -15.202 -13.472 6.140 1.00 92.62 100 VAL A O 1
ATOM 824 N N . ILE A 1 101 ? -13.056 -13.051 6.702 1.00 94.38 101 ILE A N 1
ATOM 825 C CA . ILE A 1 101 ? -12.812 -12.012 5.683 1.00 94.38 101 ILE A CA 1
ATOM 826 C C . ILE A 1 101 ? -11.705 -12.347 4.681 1.00 94.38 101 ILE A C 1
ATOM 828 O O . ILE A 1 101 ? -11.472 -11.537 3.793 1.00 94.38 101 ILE A O 1
ATOM 832 N N . ASP A 1 102 ? -11.037 -13.496 4.785 1.00 90.88 102 ASP A N 1
ATOM 833 C CA . ASP A 1 102 ? -9.832 -13.794 3.993 1.00 90.88 102 ASP A CA 1
ATOM 834 C C . ASP A 1 102 ? -10.080 -13.676 2.478 1.00 90.88 102 ASP A C 1
ATOM 836 O O . ASP A 1 102 ? -9.380 -12.930 1.794 1.00 90.88 102 ASP A O 1
ATOM 840 N N . ASP A 1 103 ? -11.153 -14.291 1.970 1.00 89.44 103 ASP A N 1
ATOM 841 C CA . ASP A 1 103 ? -11.536 -14.207 0.550 1.00 89.44 103 ASP A CA 1
ATOM 842 C C . ASP A 1 103 ? -11.931 -12.781 0.126 1.00 89.44 103 ASP A C 1
ATOM 844 O O . ASP A 1 103 ? -11.697 -12.359 -1.009 1.00 89.44 103 ASP A O 1
ATOM 848 N N . VAL A 1 104 ? -12.532 -12.015 1.042 1.00 91.75 104 VAL A N 1
ATOM 849 C CA . VAL A 1 104 ? -12.928 -10.618 0.810 1.00 91.75 104 VAL A CA 1
ATOM 850 C C . VAL A 1 104 ? -11.691 -9.727 0.711 1.00 91.75 104 VAL A C 1
ATOM 852 O O . VAL A 1 104 ? -11.618 -8.885 -0.183 1.00 91.75 104 VAL A O 1
ATOM 855 N N . ILE A 1 105 ? -10.719 -9.913 1.608 1.00 88.12 105 ILE A N 1
ATOM 856 C CA . ILE A 1 105 ? -9.458 -9.170 1.611 1.00 88.12 105 ILE A CA 1
ATOM 857 C C . ILE A 1 105 ? -8.639 -9.522 0.374 1.00 88.12 105 ILE A C 1
ATOM 859 O O . ILE A 1 105 ? -8.255 -8.606 -0.347 1.00 88.12 105 ILE A O 1
ATOM 863 N N . SER A 1 106 ? -8.467 -10.810 0.068 1.00 86.31 106 SER A N 1
ATOM 864 C CA . SER A 1 106 ? -7.735 -11.259 -1.121 1.00 86.31 106 SER A CA 1
ATOM 865 C C . SER A 1 106 ? -8.319 -10.660 -2.406 1.00 86.31 106 SER A C 1
ATOM 867 O O . SER A 1 106 ? -7.584 -10.080 -3.204 1.00 86.31 106 SER A O 1
ATOM 869 N N . TYR A 1 107 ? -9.648 -10.678 -2.568 1.00 87.19 107 TYR A N 1
ATOM 870 C CA . TYR A 1 107 ? -10.301 -10.053 -3.722 1.00 87.19 107 TYR A CA 1
ATOM 871 C C . TYR A 1 107 ? -10.054 -8.538 -3.795 1.00 87.19 107 TYR A C 1
ATOM 873 O O . TYR A 1 107 ? -9.871 -7.969 -4.874 1.00 87.19 107 TYR A O 1
ATOM 881 N N . MET A 1 108 ? -10.079 -7.851 -2.651 1.00 84.31 108 MET A N 1
ATOM 882 C CA . MET A 1 108 ? -9.859 -6.406 -2.610 1.00 84.31 108 MET A CA 1
ATOM 883 C C . MET A 1 108 ? -8.407 -6.017 -2.866 1.00 84.31 108 MET A C 1
ATOM 885 O O . MET A 1 108 ? -8.168 -4.977 -3.481 1.00 84.31 108 MET A O 1
ATOM 889 N N . GLU A 1 109 ? -7.448 -6.829 -2.436 1.00 79.38 109 GLU A N 1
ATOM 890 C CA . GLU A 1 109 ? -6.032 -6.646 -2.750 1.00 79.38 109 GLU A CA 1
ATOM 891 C C . GLU A 1 109 ? -5.810 -6.723 -4.266 1.00 79.38 109 GLU A C 1
ATOM 893 O O . GLU A 1 109 ? -5.276 -5.766 -4.841 1.00 79.38 109 GLU A O 1
ATOM 898 N N . ASP A 1 110 ? -6.371 -7.740 -4.925 1.00 75.38 110 ASP A N 1
ATOM 899 C CA . ASP A 1 110 ? -6.336 -7.904 -6.385 1.00 75.38 110 ASP A CA 1
ATOM 900 C C . ASP A 1 110 ? -6.994 -6.727 -7.136 1.00 75.38 110 ASP A C 1
ATOM 902 O O . ASP A 1 110 ? -6.505 -6.268 -8.171 1.00 75.38 110 ASP A O 1
ATOM 906 N N . MET A 1 111 ? -8.101 -6.183 -6.616 1.00 69.94 111 MET A N 1
ATOM 907 C CA . MET A 1 111 ? -8.811 -5.055 -7.239 1.00 69.94 111 MET A CA 1
ATOM 908 C C . MET A 1 111 ? -8.140 -3.699 -6.997 1.00 69.94 111 MET A C 1
ATOM 910 O O . MET A 1 111 ? -8.151 -2.835 -7.881 1.00 69.94 111 MET A O 1
ATOM 914 N N . SER A 1 112 ? -7.549 -3.489 -5.818 1.00 60.66 112 SER A N 1
ATOM 915 C CA . SER A 1 112 ? -6.784 -2.274 -5.503 1.00 60.66 112 SER A CA 1
ATOM 916 C C . SER A 1 112 ? -5.579 -2.119 -6.429 1.00 60.66 112 SER A C 1
ATOM 918 O O . SER A 1 112 ? -5.238 -1.013 -6.854 1.00 60.66 112 SER A O 1
ATOM 920 N N . TYR A 1 113 ? -5.013 -3.254 -6.826 1.00 54.31 113 TYR A N 1
ATOM 921 C CA . TYR A 1 113 ? -3.894 -3.371 -7.737 1.00 54.31 113 TYR A CA 1
ATOM 922 C C . TYR A 1 113 ? -4.228 -2.924 -9.180 1.00 54.31 113 TYR A C 1
ATOM 924 O O . TYR A 1 113 ? -3.361 -2.419 -9.889 1.00 54.31 113 TYR A O 1
ATOM 932 N N . MET A 1 114 ? -5.504 -2.969 -9.587 1.00 49.47 114 MET A N 1
ATOM 933 C CA . MET A 1 114 ? -5.979 -2.497 -10.900 1.00 49.47 114 MET A CA 1
ATOM 934 C C . MET A 1 114 ? -6.293 -0.986 -10.961 1.00 49.47 114 MET A C 1
ATOM 936 O O . MET A 1 114 ? -6.805 -0.499 -11.967 1.00 49.47 114 MET A O 1
ATOM 940 N N . THR A 1 115 ? -5.934 -0.204 -9.933 1.00 55.94 115 THR A N 1
ATOM 941 C CA . THR A 1 115 ? -6.033 1.280 -9.873 1.00 55.94 115 THR A CA 1
ATOM 942 C C . THR A 1 115 ? -7.456 1.874 -9.866 1.00 55.94 115 THR A C 1
ATOM 944 O O . THR A 1 115 ? -7.626 3.085 -10.001 1.00 55.94 115 THR A O 1
ATOM 947 N N . ILE A 1 116 ? -8.500 1.058 -9.683 1.00 56.97 116 ILE A N 1
ATOM 948 C CA . ILE A 1 116 ? -9.908 1.513 -9.715 1.00 56.97 116 ILE A CA 1
ATOM 949 C C . ILE A 1 116 ? -10.360 2.089 -8.356 1.00 56.97 116 ILE A C 1
ATOM 951 O O . ILE A 1 116 ? -11.308 2.878 -8.272 1.00 56.97 116 ILE A O 1
ATOM 955 N N . ILE A 1 117 ? -9.674 1.716 -7.276 1.00 66.56 117 ILE A N 1
ATOM 956 C CA . ILE A 1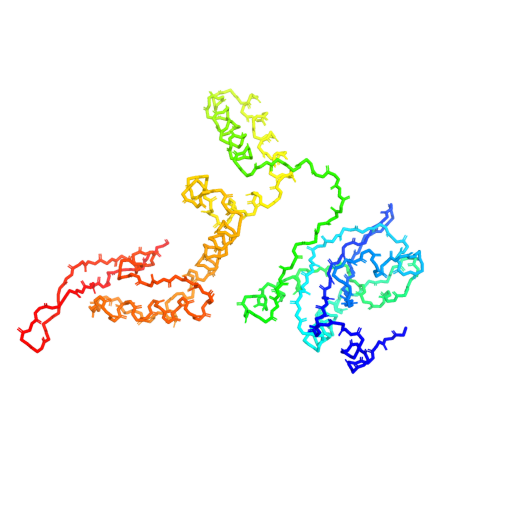 117 ? -10.022 2.070 -5.899 1.00 66.56 117 ILE A CA 1
ATOM 957 C C . ILE A 1 117 ? -8.788 2.532 -5.130 1.00 66.56 117 ILE A C 1
ATOM 959 O O . ILE A 1 117 ? -7.694 2.002 -5.305 1.00 66.56 117 ILE A O 1
ATOM 963 N N . LYS A 1 118 ? -8.967 3.521 -4.255 1.00 73.81 118 LYS A N 1
ATOM 964 C CA . LYS A 1 118 ? -7.907 4.038 -3.392 1.00 73.81 118 LYS A CA 1
ATOM 965 C C . LYS A 1 118 ? -8.138 3.563 -1.964 1.00 73.81 118 LYS A C 1
ATOM 967 O O . LYS A 1 118 ? -9.069 4.041 -1.324 1.00 73.81 118 LYS A O 1
ATOM 972 N N . ASP A 1 119 ? -7.290 2.673 -1.454 1.00 72.38 119 ASP A N 1
ATOM 973 C CA . ASP A 1 119 ? -7.260 2.360 -0.019 1.00 72.38 119 ASP A CA 1
ATOM 974 C C . ASP A 1 119 ? -6.866 3.633 0.752 1.00 72.38 119 ASP A C 1
ATOM 976 O O . ASP A 1 119 ? -5.805 4.230 0.531 1.00 72.38 119 ASP A O 1
ATOM 980 N N . ILE A 1 120 ? -7.772 4.117 1.596 1.00 73.69 120 ILE A N 1
ATOM 981 C CA . ILE A 1 120 ? -7.566 5.283 2.438 1.00 73.69 120 ILE A CA 1
ATOM 982 C C . ILE A 1 120 ? -7.369 4.822 3.878 1.00 73.69 120 ILE A C 1
ATOM 984 O O . ILE A 1 120 ? -8.260 4.289 4.532 1.00 73.69 120 ILE A O 1
ATOM 988 N N . HIS A 1 121 ? -6.187 5.111 4.414 1.00 62.03 121 HIS A N 1
ATOM 989 C CA . HIS A 1 121 ? -5.899 4.866 5.820 1.00 62.03 121 HIS A CA 1
ATOM 990 C C . HIS A 1 121 ? -6.858 5.666 6.713 1.00 62.03 121 HIS A C 1
ATOM 992 O O . HIS A 1 121 ? -6.758 6.897 6.821 1.00 62.03 121 HIS A O 1
ATOM 998 N N . TYR A 1 122 ? -7.775 4.959 7.374 1.00 45.16 122 TYR A N 1
ATOM 999 C CA . TYR A 1 122 ? -8.641 5.530 8.393 1.00 45.16 122 TYR A CA 1
ATOM 1000 C C . TYR A 1 122 ? -7.821 5.852 9.642 1.00 45.16 122 TYR A C 1
ATOM 1002 O O . TYR A 1 122 ? -7.213 4.980 10.256 1.00 45.16 122 TYR A O 1
ATOM 1010 N N . LYS A 1 123 ? -7.800 7.128 10.030 1.00 45.31 123 LYS A N 1
ATOM 1011 C CA . LYS A 1 123 ? -7.176 7.571 11.279 1.00 45.31 123 LYS A CA 1
ATOM 1012 C C . LYS A 1 123 ? -8.267 7.856 12.297 1.00 45.31 123 LYS A C 1
ATOM 1014 O O . LYS A 1 123 ? -8.864 8.933 12.254 1.00 45.31 123 LYS A O 1
ATOM 1019 N N . LYS A 1 124 ? -8.484 6.937 13.243 1.00 41.47 124 LYS A N 1
ATOM 1020 C CA . LYS A 1 124 ? -9.148 7.269 14.511 1.00 41.47 124 LYS A CA 1
ATOM 1021 C C . LYS A 1 124 ? -8.416 8.490 15.081 1.00 41.47 124 LYS A C 1
ATOM 1023 O O . LYS A 1 124 ? -7.185 8.499 15.136 1.00 41.47 124 LYS A O 1
ATOM 1028 N N . LYS A 1 125 ? -9.139 9.565 15.419 1.00 36.88 125 LYS A N 1
ATOM 1029 C CA . LYS A 1 125 ? -8.562 10.751 16.076 1.00 36.88 125 LYS A CA 1
ATOM 1030 C C . LYS A 1 125 ? -8.174 10.397 17.515 1.00 36.88 125 LYS A C 1
ATOM 1032 O O . LYS A 1 125 ? -8.762 10.893 18.467 1.00 36.88 125 LYS A O 1
ATOM 1037 N N . GLU A 1 126 ? -7.171 9.556 17.685 1.00 39.34 126 GLU A N 1
ATOM 1038 C CA . GLU A 1 126 ? -6.379 9.581 18.903 1.00 39.34 126 GLU A CA 1
ATOM 1039 C C . GLU A 1 126 ? -5.421 10.767 18.802 1.00 39.34 126 GLU A C 1
ATOM 1041 O O . GLU A 1 126 ? -4.992 11.158 17.708 1.00 39.34 126 GLU A O 1
ATOM 1046 N N . LYS A 1 127 ? -5.116 11.403 19.937 1.00 37.84 127 LYS A N 1
ATOM 1047 C CA . LYS A 1 127 ? -4.041 12.397 20.033 1.00 37.84 127 LYS A CA 1
ATOM 1048 C C . LYS A 1 127 ? -2.702 11.676 19.834 1.00 37.84 127 LYS A C 1
ATOM 1050 O O . LYS A 1 127 ? -1.912 11.554 20.760 1.00 37.84 127 LYS A O 1
ATOM 1055 N N . ILE A 1 128 ? -2.445 11.194 18.623 1.00 47.59 128 ILE A N 1
ATOM 1056 C CA . ILE A 1 128 ? -1.153 10.649 18.236 1.00 47.59 128 ILE A CA 1
ATOM 1057 C C . ILE A 1 128 ? -0.182 11.818 18.351 1.00 47.59 128 ILE A C 1
ATOM 1059 O O . ILE A 1 128 ? -0.366 12.851 17.691 1.00 47.59 128 ILE A O 1
ATOM 1063 N N . LYS A 1 129 ? 0.826 11.682 19.219 1.00 48.34 129 LYS A N 1
ATOM 1064 C CA . LYS A 1 129 ? 1.987 12.574 19.241 1.00 48.34 129 LYS A CA 1
ATOM 1065 C C . LYS A 1 129 ? 2.457 12.703 17.792 1.00 48.34 129 LYS A C 1
ATOM 1067 O O . LYS A 1 129 ? 2.968 11.750 17.215 1.00 48.34 129 LYS A O 1
ATOM 1072 N N . LYS A 1 130 ? 2.244 13.866 17.166 1.00 58.97 130 LYS A N 1
ATOM 1073 C CA . LYS A 1 130 ? 2.766 14.142 15.822 1.00 58.97 130 LYS A CA 1
ATOM 1074 C C . LYS A 1 130 ? 4.276 14.322 15.937 1.00 58.97 130 LYS A C 1
ATOM 1076 O O . LYS A 1 130 ? 4.781 15.439 15.971 1.00 58.97 130 LYS A O 1
ATOM 1081 N N . VAL A 1 131 ? 4.984 13.208 16.046 1.00 80.00 131 VAL A N 1
ATOM 1082 C CA . VAL A 1 131 ? 6.435 13.150 15.936 1.00 80.00 131 VAL A CA 1
ATOM 1083 C C . VAL A 1 131 ? 6.783 13.326 14.461 1.00 80.00 131 VAL A C 1
ATOM 1085 O O . VAL A 1 131 ? 6.146 12.724 13.593 1.00 80.00 131 VAL A O 1
ATOM 1088 N N . SER A 1 132 ? 7.741 14.202 14.156 1.00 90.00 132 SER A N 1
ATOM 1089 C CA . SER A 1 132 ? 8.192 14.414 12.778 1.00 90.00 132 SER A CA 1
ATOM 1090 C C . SER A 1 132 ? 8.811 13.135 12.212 1.00 90.00 132 SER A C 1
ATOM 1092 O O . SER A 1 132 ? 9.381 12.339 12.955 1.00 90.00 132 SER A O 1
ATOM 1094 N N . ILE A 1 133 ? 8.753 12.952 10.890 1.00 90.31 133 ILE A N 1
ATOM 1095 C CA . ILE A 1 133 ? 9.375 11.790 10.229 1.00 90.31 133 ILE A CA 1
ATOM 1096 C C . ILE A 1 133 ? 10.877 11.741 10.529 1.00 90.31 133 ILE A C 1
ATOM 1098 O O . ILE A 1 133 ? 11.418 10.675 10.780 1.00 90.31 133 ILE A O 1
ATOM 1102 N N . THR A 1 134 ? 11.545 12.895 10.589 1.00 94.12 134 THR A N 1
ATOM 1103 C CA . THR A 1 134 ? 12.954 12.980 10.994 1.00 94.12 134 THR A CA 1
ATOM 1104 C C . THR A 1 134 ? 13.193 12.367 12.371 1.00 94.12 134 THR A C 1
ATOM 1106 O O . THR A 1 134 ? 14.122 11.583 12.529 1.00 94.12 134 THR A O 1
ATOM 1109 N N . ARG A 1 135 ? 12.343 12.686 13.354 1.00 92.69 135 ARG A N 1
ATOM 1110 C CA . ARG A 1 135 ? 12.481 12.150 14.709 1.00 92.69 135 ARG A CA 1
ATOM 1111 C C . ARG A 1 135 ? 12.127 10.664 14.774 1.00 92.69 135 ARG A C 1
ATOM 1113 O O . ARG A 1 135 ? 12.838 9.935 15.446 1.00 92.69 135 ARG A O 1
ATOM 1120 N N . GLN A 1 136 ? 11.120 10.213 14.021 1.00 93.81 136 GLN A N 1
ATOM 1121 C CA . GLN A 1 136 ? 10.821 8.781 13.873 1.00 93.81 136 GLN A CA 1
ATOM 1122 C C . GLN A 1 136 ? 12.027 8.014 13.309 1.00 93.81 136 GLN A C 1
ATOM 1124 O O . GLN A 1 136 ? 12.406 6.987 13.851 1.00 93.81 136 GLN A O 1
ATOM 1129 N N . VAL A 1 137 ? 12.681 8.541 12.264 1.00 96.06 137 VAL A N 1
ATOM 1130 C CA . VAL A 1 137 ? 13.894 7.932 11.689 1.00 96.06 137 VAL A CA 1
ATOM 1131 C C . VAL A 1 137 ? 15.031 7.870 12.709 1.00 96.06 137 VAL A C 1
ATOM 1133 O O . VAL A 1 137 ? 15.683 6.840 12.813 1.00 96.06 137 VAL A O 1
ATOM 1136 N N . GLN A 1 138 ? 15.278 8.951 13.454 1.00 95.31 138 GLN A N 1
ATOM 1137 C CA . GLN A 1 138 ? 16.336 8.988 14.472 1.00 95.31 138 GLN A CA 1
ATOM 1138 C C . GLN A 1 138 ? 16.092 7.982 15.599 1.00 95.31 138 GLN A C 1
ATOM 1140 O O . GLN A 1 138 ? 17.020 7.302 16.021 1.00 95.31 138 GLN A O 1
ATOM 1145 N N . GLU A 1 139 ? 14.850 7.891 16.069 1.00 95.19 139 GLU A N 1
ATOM 1146 C CA . GLU A 1 139 ? 14.437 6.955 17.114 1.00 95.19 139 GLU A CA 1
ATOM 1147 C C . GLU A 1 139 ? 14.586 5.504 16.644 1.00 95.19 139 GLU A C 1
ATOM 1149 O O . GLU A 1 139 ? 15.236 4.712 17.319 1.00 95.19 139 GLU A O 1
ATOM 1154 N N . TRP A 1 140 ? 14.104 5.187 15.438 1.00 96.62 140 TRP A N 1
ATOM 1155 C CA . TRP A 1 140 ? 14.270 3.865 14.832 1.00 96.62 140 TRP A CA 1
ATOM 1156 C C . TRP A 1 140 ? 15.741 3.469 14.656 1.00 96.62 140 TRP A C 1
ATOM 1158 O O . TRP A 1 140 ? 16.126 2.346 14.974 1.00 96.62 140 TRP A O 1
ATOM 1168 N N . GLU A 1 141 ? 16.582 4.379 14.154 1.00 96.81 141 GLU A N 1
ATOM 1169 C CA . GLU A 1 141 ? 18.017 4.117 13.997 1.00 96.81 141 GLU A CA 1
ATOM 1170 C C . GLU A 1 141 ? 18.710 3.909 15.349 1.00 96.81 141 GLU A C 1
ATOM 1172 O O . GLU A 1 141 ? 19.583 3.050 15.442 1.00 96.81 141 GLU A O 1
ATOM 1177 N N . GLY A 1 142 ? 18.297 4.640 16.390 1.00 96.44 142 GLY A N 1
ATOM 1178 C CA . GLY A 1 142 ? 18.751 4.418 17.764 1.00 96.44 142 GLY A CA 1
ATOM 1179 C C . GLY A 1 142 ? 18.425 3.008 18.251 1.00 96.44 142 GLY A C 1
ATOM 1180 O O . GLY A 1 142 ? 19.336 2.262 18.588 1.00 96.44 142 GLY A O 1
ATOM 1181 N N . LEU A 1 143 ? 17.155 2.602 18.158 1.00 95.56 143 LEU A N 1
ATOM 1182 C CA . LEU A 1 143 ? 16.709 1.260 18.551 1.00 95.56 143 LEU A CA 1
ATOM 1183 C C . LEU A 1 143 ? 17.447 0.147 17.788 1.00 95.56 143 LEU A C 1
ATOM 1185 O O . LEU A 1 143 ? 17.838 -0.864 18.370 1.00 95.56 143 LEU A O 1
ATOM 1189 N N . CYS A 1 144 ? 17.678 0.336 16.485 1.00 94.12 144 CYS A N 1
ATOM 1190 C CA . CYS A 1 144 ? 18.451 -0.612 15.681 1.00 94.12 144 CYS A CA 1
ATOM 1191 C C . CYS A 1 144 ? 19.905 -0.722 16.161 1.00 94.12 144 CYS A C 1
ATOM 1193 O O . CYS A 1 144 ? 20.452 -1.824 16.197 1.00 94.12 144 CYS A O 1
ATOM 1195 N N . ASN A 1 145 ? 20.538 0.399 16.515 1.00 95.06 145 ASN A N 1
ATOM 1196 C CA . ASN A 1 145 ? 21.901 0.396 17.042 1.00 95.06 145 ASN A CA 1
ATOM 1197 C C . ASN A 1 145 ? 21.962 -0.297 18.405 1.00 95.06 145 ASN A C 1
ATOM 1199 O O . ASN A 1 145 ? 22.823 -1.153 18.591 1.00 95.06 145 ASN A O 1
ATOM 1203 N N . ASP A 1 146 ? 21.004 -0.027 19.293 1.00 93.06 146 ASP A N 1
ATOM 1204 C CA . ASP A 1 146 ? 20.904 -0.689 20.597 1.00 93.06 146 ASP A CA 1
ATOM 1205 C C . ASP A 1 146 ? 20.783 -2.215 20.430 1.00 93.06 146 ASP A C 1
ATOM 1207 O O . ASP A 1 146 ? 21.486 -2.978 21.098 1.00 93.06 146 ASP A O 1
ATOM 1211 N N . CYS A 1 147 ? 19.975 -2.684 19.468 1.00 92.50 147 CYS A N 1
ATOM 1212 C CA . CYS A 1 147 ? 19.893 -4.109 19.123 1.00 92.50 147 CYS A CA 1
ATOM 1213 C C . CYS A 1 147 ? 21.253 -4.676 18.680 1.00 92.50 147 CYS A C 1
ATOM 1215 O O . CYS A 1 147 ? 21.626 -5.788 19.053 1.00 92.50 147 CYS A O 1
ATOM 1217 N N . ILE A 1 148 ? 21.991 -3.940 17.844 1.00 93.75 148 ILE A N 1
ATOM 1218 C CA . ILE A 1 148 ? 23.288 -4.381 17.314 1.00 93.75 148 ILE A CA 1
ATOM 1219 C C . ILE A 1 148 ? 24.337 -4.461 18.427 1.00 93.75 148 ILE A C 1
ATOM 1221 O O . ILE A 1 148 ? 25.104 -5.428 18.465 1.00 93.75 148 ILE A O 1
ATOM 1225 N N . GLU A 1 149 ? 24.376 -3.470 19.317 1.00 94.06 149 GLU A N 1
ATOM 1226 C CA . GLU A 1 149 ? 25.306 -3.412 20.448 1.00 94.06 149 GLU A CA 1
ATOM 1227 C C . GLU A 1 149 ? 25.060 -4.559 21.434 1.00 94.06 149 GLU A C 1
ATOM 1229 O O . GLU A 1 149 ? 26.007 -5.206 21.886 1.00 94.06 149 GLU A O 1
ATOM 1234 N N . ASN A 1 150 ? 23.790 -4.883 21.683 1.00 91.31 150 ASN A N 1
ATOM 1235 C CA . ASN A 1 150 ? 23.388 -5.894 22.657 1.00 91.31 150 ASN A CA 1
ATOM 1236 C C . ASN A 1 150 ? 23.208 -7.304 22.072 1.00 91.31 150 ASN A C 1
ATOM 1238 O O . ASN A 1 150 ? 22.825 -8.214 22.795 1.00 91.31 150 ASN A O 1
ATOM 1242 N N . LYS A 1 151 ? 23.543 -7.546 20.797 1.00 91.69 151 LYS A N 1
ATOM 1243 C CA . LYS A 1 151 ? 23.296 -8.831 20.098 1.00 91.69 151 LYS A CA 1
ATOM 1244 C C . LYS A 1 151 ? 23.862 -10.093 20.773 1.00 91.69 151 LYS A C 1
ATOM 1246 O O . LYS A 1 151 ? 23.452 -11.200 20.438 1.00 91.69 151 LYS A O 1
ATOM 1251 N N . ASN A 1 152 ? 24.862 -9.941 21.644 1.00 93.75 152 ASN A N 1
ATOM 1252 C CA . ASN A 1 152 ? 25.516 -11.050 22.344 1.00 93.75 152 ASN A CA 1
ATOM 1253 C C . ASN A 1 152 ? 24.921 -11.307 23.740 1.00 93.75 152 ASN A C 1
ATOM 1255 O O . ASN A 1 152 ? 25.203 -12.349 24.329 1.00 93.75 152 ASN A O 1
ATOM 1259 N N . ASP A 1 153 ? 24.117 -10.380 24.264 1.00 94.81 153 ASP A N 1
ATOM 1260 C CA . ASP A 1 153 ? 23.354 -10.554 25.495 1.00 94.81 153 ASP A CA 1
ATOM 1261 C C . ASP A 1 153 ? 21.901 -10.840 25.122 1.00 94.81 153 ASP A C 1
ATOM 1263 O O . ASP A 1 153 ? 21.171 -9.971 24.650 1.00 94.81 153 ASP A O 1
ATOM 1267 N N . LYS A 1 154 ? 21.481 -12.089 25.321 1.00 90.94 154 LYS A N 1
ATOM 1268 C CA . LYS A 1 154 ? 20.154 -12.541 24.903 1.00 90.94 154 LYS A CA 1
ATOM 1269 C C . LYS A 1 154 ? 19.028 -11.741 25.564 1.00 90.94 154 LYS A C 1
ATOM 1271 O O . LYS A 1 154 ? 18.043 -11.443 24.900 1.00 90.94 154 LYS A O 1
ATOM 1276 N N . LEU A 1 155 ? 19.162 -11.410 26.850 1.00 90.12 155 LEU A N 1
ATOM 1277 C CA . LEU A 1 155 ? 18.101 -10.721 27.581 1.00 90.12 155 LEU A CA 1
ATOM 1278 C C . LEU A 1 155 ? 17.952 -9.285 27.071 1.00 90.12 155 LEU A C 1
ATOM 1280 O O . LEU A 1 155 ? 16.845 -8.865 26.742 1.00 90.12 155 LEU A O 1
ATOM 1284 N N . LEU A 1 156 ? 19.071 -8.569 26.948 1.00 88.50 156 LEU A N 1
ATOM 1285 C CA . LEU A 1 156 ? 19.075 -7.191 26.454 1.00 88.50 156 LEU A CA 1
ATOM 1286 C C . LEU A 1 156 ? 18.664 -7.116 24.978 1.00 88.50 156 LEU A C 1
ATOM 1288 O O . LEU A 1 156 ? 17.940 -6.203 24.588 1.00 88.50 156 LEU A O 1
ATOM 1292 N N . TYR A 1 157 ? 19.067 -8.087 24.156 1.00 90.44 157 TYR A N 1
ATOM 1293 C CA . TYR A 1 157 ? 18.640 -8.164 22.760 1.00 90.44 157 TYR A CA 1
ATOM 1294 C C . TYR A 1 157 ? 17.123 -8.355 22.630 1.00 90.44 157 TYR A C 1
ATOM 1296 O O . TYR A 1 157 ? 16.483 -7.637 21.861 1.00 90.44 157 TYR A O 1
ATOM 1304 N N . ASP A 1 158 ? 16.533 -9.258 23.419 1.00 89.44 158 ASP A N 1
ATOM 1305 C CA . ASP A 1 158 ? 15.084 -9.491 23.427 1.00 89.44 158 ASP A CA 1
ATOM 1306 C C . ASP A 1 158 ? 14.307 -8.238 23.886 1.00 89.44 158 ASP A C 1
ATOM 1308 O O . ASP A 1 158 ? 13.232 -7.940 23.360 1.00 89.44 158 ASP A O 1
ATOM 1312 N N . GLU A 1 159 ? 14.841 -7.469 24.840 1.00 90.75 159 GLU A N 1
ATOM 1313 C CA . GLU A 1 159 ? 14.271 -6.175 25.244 1.00 90.75 159 GLU A CA 1
ATOM 1314 C C . GLU A 1 159 ? 14.334 -5.136 24.116 1.00 90.75 159 GLU A C 1
ATOM 1316 O O . GLU A 1 159 ? 13.343 -4.445 23.859 1.00 90.75 159 GLU A O 1
ATOM 1321 N N . CYS A 1 160 ? 15.452 -5.064 23.389 1.00 91.38 160 CYS A N 1
ATOM 1322 C CA . CYS A 1 160 ? 15.598 -4.159 22.249 1.00 91.38 160 CYS A CA 1
ATOM 1323 C C . CYS A 1 160 ? 14.640 -4.521 21.099 1.00 91.38 160 CYS A C 1
ATOM 1325 O O . CYS A 1 160 ? 14.049 -3.631 20.480 1.00 91.38 160 CYS A O 1
ATOM 1327 N N . LEU A 1 161 ? 14.425 -5.817 20.835 1.00 91.12 161 LEU A N 1
ATOM 1328 C CA . LEU A 1 161 ? 13.449 -6.273 19.841 1.00 91.12 161 LEU A CA 1
ATOM 1329 C C . LEU A 1 161 ? 12.022 -5.861 20.218 1.00 91.12 161 LEU A C 1
ATOM 1331 O O . LEU A 1 161 ? 11.308 -5.311 19.381 1.00 91.12 161 LEU A O 1
ATOM 1335 N N . LYS A 1 162 ? 11.627 -6.025 21.486 1.00 90.31 162 LYS A N 1
ATOM 1336 C CA . LYS A 1 162 ? 10.312 -5.566 21.973 1.00 90.31 162 LYS A CA 1
ATOM 1337 C C . LYS A 1 162 ? 10.134 -4.056 21.832 1.00 90.31 162 LYS A C 1
ATOM 1339 O O . LYS A 1 162 ? 9.041 -3.591 21.504 1.00 90.31 162 LYS A O 1
ATOM 1344 N N . ALA A 1 163 ? 11.190 -3.278 22.068 1.00 88.94 163 ALA A N 1
ATOM 1345 C CA . ALA A 1 163 ? 11.156 -1.833 21.866 1.00 88.94 163 ALA A CA 1
ATOM 1346 C C . ALA A 1 163 ? 10.963 -1.471 20.380 1.00 88.94 163 ALA A C 1
ATOM 1348 O O . ALA A 1 163 ? 10.153 -0.597 20.067 1.00 88.94 163 ALA A O 1
ATOM 1349 N N . CYS A 1 164 ? 11.627 -2.18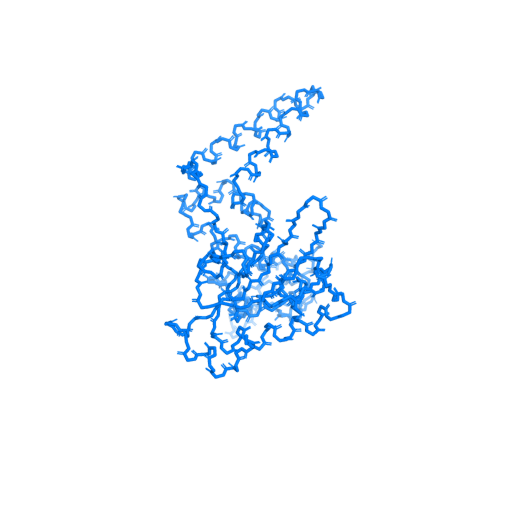5 19.462 1.00 92.50 164 CYS A N 1
ATOM 1350 C CA . CYS A 1 164 ? 11.393 -2.053 18.021 1.00 92.50 164 CYS A CA 1
ATOM 1351 C C . CYS A 1 164 ? 9.942 -2.388 17.644 1.00 92.50 164 CYS A C 1
ATOM 1353 O O . CYS A 1 164 ? 9.302 -1.614 16.935 1.00 92.50 164 CYS A O 1
ATOM 1355 N N . GLU A 1 165 ? 9.402 -3.508 18.129 1.00 91.50 165 GLU A N 1
ATOM 1356 C CA . GLU A 1 165 ? 8.014 -3.916 17.868 1.00 91.50 165 GLU A CA 1
ATOM 1357 C C . GLU A 1 165 ? 7.013 -2.868 18.364 1.00 91.50 165 GLU A C 1
ATOM 1359 O O . GLU A 1 165 ? 6.109 -2.475 17.627 1.00 91.50 165 GLU A O 1
ATOM 1364 N N . THR A 1 166 ? 7.221 -2.358 19.580 1.00 86.50 166 THR A N 1
ATOM 1365 C CA . THR A 1 166 ? 6.390 -1.302 20.174 1.00 86.50 166 THR A CA 1
ATOM 1366 C C . THR A 1 166 ? 6.427 -0.036 19.317 1.00 86.50 166 THR A C 1
ATOM 1368 O O . THR A 1 166 ? 5.385 0.526 18.989 1.00 86.50 166 THR A O 1
ATOM 1371 N N . PHE A 1 167 ? 7.615 0.382 18.867 1.00 90.88 167 PHE A N 1
ATOM 1372 C CA . PHE A 1 167 ? 7.760 1.530 17.973 1.00 90.88 167 PHE A CA 1
ATOM 1373 C C . PHE A 1 167 ? 6.979 1.343 16.662 1.00 90.88 167 PHE A C 1
ATOM 1375 O O . PHE A 1 167 ? 6.300 2.260 16.199 1.00 90.88 167 PHE A O 1
ATOM 1382 N N . LEU A 1 168 ? 7.055 0.161 16.045 1.00 90.44 168 LEU A N 1
ATOM 1383 C CA . LEU A 1 168 ? 6.356 -0.118 14.787 1.00 90.44 168 LEU A CA 1
ATOM 1384 C C . LEU A 1 168 ? 4.833 -0.135 14.963 1.00 90.44 168 LEU A C 1
ATOM 1386 O O . LEU A 1 168 ? 4.115 0.327 14.073 1.00 90.44 168 LEU A O 1
ATOM 1390 N N . GLN A 1 169 ? 4.348 -0.594 16.120 1.00 83.81 169 GLN A N 1
ATOM 1391 C CA . GLN A 1 169 ? 2.936 -0.517 16.500 1.00 83.81 169 GLN A CA 1
ATOM 1392 C C . GLN A 1 169 ? 2.477 0.934 16.708 1.00 83.81 169 GLN A C 1
ATOM 1394 O O . GLN A 1 169 ? 1.409 1.314 16.225 1.00 83.81 169 GLN A O 1
ATOM 1399 N N . ASP A 1 170 ? 3.303 1.767 17.347 1.00 81.75 170 ASP A N 1
ATOM 1400 C CA . ASP A 1 170 ? 3.019 3.189 17.580 1.00 81.75 170 ASP A CA 1
ATOM 1401 C C . ASP A 1 170 ? 3.048 4.022 16.284 1.00 81.75 170 ASP A C 1
ATOM 1403 O O . ASP A 1 170 ? 2.327 5.021 16.140 1.00 81.75 170 ASP A O 1
ATOM 1407 N N . TYR A 1 171 ? 3.861 3.611 15.305 1.00 83.75 171 TYR A N 1
ATOM 1408 C CA . TYR A 1 171 ? 4.031 4.292 14.022 1.00 83.75 171 TYR A CA 1
ATOM 1409 C C . TYR A 1 171 ? 3.714 3.374 12.828 1.00 83.75 171 TYR A C 1
ATOM 1411 O O . TYR A 1 171 ? 4.586 3.108 11.998 1.00 83.75 171 TYR A O 1
ATOM 1419 N N . PRO A 1 172 ? 2.440 2.995 12.616 1.00 81.06 172 PRO A N 1
ATOM 1420 C CA . PRO A 1 172 ? 2.063 2.006 11.601 1.00 81.06 172 PRO A CA 1
ATOM 1421 C C . PRO A 1 172 ? 2.393 2.438 10.165 1.00 81.06 172 PRO A C 1
ATOM 1423 O O . PRO A 1 172 ? 2.706 1.606 9.326 1.00 81.06 172 PRO A O 1
ATOM 1426 N N . ASN A 1 173 ? 2.402 3.749 9.876 1.00 84.00 173 ASN A N 1
ATOM 1427 C CA . ASN A 1 173 ? 2.843 4.239 8.559 1.00 84.00 173 ASN A CA 1
ATOM 1428 C C . ASN A 1 173 ? 4.347 3.993 8.353 1.00 84.00 173 ASN A C 1
ATOM 1430 O O . ASN A 1 173 ? 4.769 3.704 7.243 1.00 84.00 173 ASN A O 1
ATOM 1434 N N . PHE A 1 174 ? 5.153 4.144 9.408 1.00 91.12 174 PHE A N 1
ATOM 1435 C CA . PHE A 1 174 ? 6.589 3.894 9.342 1.00 91.12 174 PHE A CA 1
ATOM 1436 C C . PHE A 1 174 ? 6.860 2.405 9.135 1.00 91.12 174 PHE A C 1
ATOM 1438 O O . PHE A 1 174 ? 7.653 2.061 8.260 1.00 91.12 174 PHE A O 1
ATOM 1445 N N . ASN A 1 175 ? 6.139 1.544 9.866 1.00 91.12 175 ASN A N 1
ATOM 1446 C CA . ASN A 1 175 ? 6.185 0.099 9.663 1.00 91.12 175 ASN A CA 1
ATOM 1447 C C . ASN A 1 175 ? 5.843 -0.282 8.218 1.00 91.12 175 ASN A C 1
ATOM 1449 O O . ASN A 1 175 ? 6.639 -0.921 7.539 1.00 91.12 175 ASN A O 1
ATOM 1453 N N . GLU A 1 176 ? 4.724 0.230 7.704 1.00 85.38 176 GLU A N 1
ATOM 1454 C CA . GLU A 1 176 ? 4.293 -0.019 6.329 1.00 85.38 176 GLU A CA 1
ATOM 1455 C C . GLU A 1 176 ? 5.365 0.387 5.293 1.00 85.38 176 GLU A C 1
ATOM 1457 O O . GLU A 1 176 ? 5.574 -0.295 4.281 1.00 85.38 176 GLU A O 1
ATOM 1462 N N . TRP A 1 177 ? 6.072 1.501 5.518 1.00 93.44 177 TRP A N 1
ATOM 1463 C CA . TRP A 1 177 ? 7.161 1.931 4.638 1.00 93.44 177 TRP A CA 1
ATOM 1464 C C . TRP A 1 177 ? 8.340 0.954 4.668 1.00 93.44 177 TRP A C 1
ATOM 1466 O O . TRP A 1 177 ? 8.855 0.607 3.601 1.00 93.44 177 TRP A O 1
ATOM 1476 N N . LEU A 1 178 ? 8.745 0.492 5.856 1.00 94.81 178 LEU A N 1
ATOM 1477 C CA . LEU A 1 178 ? 9.822 -0.489 6.008 1.00 94.81 178 LEU A CA 1
ATOM 1478 C C . LEU A 1 178 ? 9.470 -1.825 5.347 1.00 94.81 178 LEU A C 1
ATOM 1480 O O . LEU A 1 178 ? 10.284 -2.350 4.589 1.00 94.81 178 LEU A O 1
ATOM 1484 N N . GLU A 1 179 ? 8.256 -2.334 5.569 1.00 90.44 179 GLU A N 1
ATOM 1485 C CA . GLU A 1 179 ? 7.749 -3.571 4.955 1.00 90.44 179 GLU A CA 1
ATOM 1486 C C . GLU A 1 179 ? 7.727 -3.482 3.425 1.00 90.44 179 GLU A C 1
ATOM 1488 O O . GLU A 1 179 ? 8.009 -4.451 2.726 1.00 90.44 179 GLU A O 1
ATOM 1493 N N . SER A 1 180 ? 7.484 -2.282 2.890 1.00 84.38 180 SER A N 1
ATOM 1494 C CA . SER A 1 180 ? 7.561 -2.007 1.450 1.00 84.38 180 SER A CA 1
ATOM 1495 C C . SER A 1 180 ? 9.003 -1.877 0.934 1.00 84.38 180 SER A C 1
ATOM 1497 O O . SER A 1 180 ? 9.218 -1.562 -0.235 1.00 84.38 180 SER A O 1
ATOM 1499 N N . GLY A 1 181 ? 10.015 -2.046 1.787 1.00 92.88 181 GLY A N 1
ATOM 1500 C CA . GLY A 1 181 ? 11.432 -1.931 1.444 1.00 92.88 181 GLY A CA 1
ATOM 1501 C C . GLY A 1 181 ? 11.957 -0.493 1.353 1.00 92.88 181 GLY A C 1
ATOM 1502 O O . GLY A 1 181 ? 13.002 -0.259 0.728 1.00 92.88 181 GLY A O 1
ATOM 1503 N N . VAL A 1 182 ? 11.249 0.495 1.914 1.00 94.62 182 VAL A N 1
ATOM 1504 C CA . VAL A 1 182 ? 11.755 1.869 2.056 1.00 94.62 182 VAL A CA 1
ATOM 1505 C C . VAL A 1 182 ? 12.648 1.935 3.287 1.00 94.62 182 VAL A C 1
ATOM 1507 O O . VAL A 1 182 ? 12.180 1.866 4.413 1.00 94.62 182 VAL A O 1
ATOM 1510 N N . THR A 1 183 ? 13.947 2.120 3.080 1.00 96.94 183 THR A N 1
ATOM 1511 C CA . THR A 1 183 ? 14.917 2.242 4.180 1.00 96.94 183 THR A CA 1
ATOM 1512 C C . THR A 1 183 ? 14.971 3.665 4.739 1.00 96.94 183 THR A C 1
ATOM 1514 O O . THR A 1 183 ? 14.591 4.627 4.063 1.00 96.94 183 THR A O 1
ATOM 1517 N N . THR A 1 184 ? 15.553 3.846 5.926 1.00 97.06 184 THR A N 1
ATOM 1518 C CA . THR A 1 184 ? 15.816 5.186 6.485 1.00 97.06 184 THR A CA 1
ATOM 1519 C C . THR A 1 184 ? 16.694 6.044 5.567 1.00 97.06 184 THR A C 1
ATOM 1521 O O . THR A 1 184 ? 16.487 7.253 5.454 1.00 97.06 184 THR A O 1
ATOM 1524 N N . SER A 1 185 ? 17.618 5.426 4.825 1.00 97.50 185 SER A N 1
ATOM 1525 C CA . SER A 1 185 ? 18.426 6.084 3.790 1.00 97.50 185 SER A CA 1
ATOM 1526 C C . SER A 1 185 ? 17.573 6.605 2.626 1.00 97.50 185 SER A C 1
ATOM 1528 O O . SER A 1 185 ? 17.775 7.728 2.147 1.00 97.50 185 SER A O 1
ATOM 1530 N N . ASN A 1 186 ? 16.553 5.844 2.208 1.00 96.88 186 ASN A N 1
ATOM 1531 C CA . ASN A 1 186 ? 15.587 6.325 1.220 1.00 96.88 186 ASN A CA 1
ATOM 1532 C C . ASN A 1 186 ? 14.815 7.530 1.772 1.00 96.88 186 ASN A C 1
ATOM 1534 O O . ASN A 1 186 ? 14.742 8.559 1.105 1.00 96.88 186 ASN A O 1
ATOM 1538 N N . MET A 1 187 ? 14.315 7.449 3.010 1.00 97.19 187 MET A N 1
ATOM 1539 C CA . MET A 1 187 ? 13.573 8.545 3.649 1.00 97.19 187 MET A CA 1
ATOM 1540 C C . MET A 1 187 ? 14.407 9.834 3.751 1.00 97.19 187 MET A C 1
ATOM 1542 O O . MET A 1 187 ? 13.903 10.917 3.445 1.00 97.19 187 MET A O 1
ATOM 1546 N N . LYS A 1 188 ? 15.693 9.716 4.112 1.00 97.19 188 LYS A N 1
ATOM 1547 C CA . LYS A 1 188 ? 16.667 10.822 4.133 1.00 97.19 188 LYS A CA 1
ATOM 1548 C C . LYS A 1 188 ? 16.844 11.440 2.743 1.00 97.19 188 LYS A C 1
ATOM 1550 O O . LYS A 1 188 ? 16.716 12.652 2.590 1.00 97.19 188 LYS A O 1
ATOM 1555 N N . THR A 1 189 ? 17.060 10.611 1.721 1.00 97.19 189 THR A N 1
ATOM 1556 C CA . THR A 1 189 ? 17.212 11.048 0.317 1.00 97.19 189 THR A CA 1
ATOM 1557 C C . THR A 1 189 ? 15.975 11.786 -0.205 1.00 97.19 189 THR A C 1
ATOM 1559 O O . THR A 1 189 ? 16.081 12.739 -0.973 1.00 97.19 189 THR A O 1
ATOM 1562 N N . LEU A 1 190 ? 14.787 11.378 0.242 1.00 95.88 190 LEU A N 1
ATOM 1563 C CA . LEU A 1 190 ? 13.511 12.005 -0.110 1.00 95.88 190 LEU A CA 1
ATOM 1564 C C . LEU A 1 190 ? 13.211 13.267 0.722 1.00 95.88 190 LEU A C 1
ATOM 1566 O O . LEU A 1 190 ? 12.137 13.858 0.586 1.00 95.88 190 LEU A O 1
ATOM 1570 N N . GLY A 1 191 ? 14.154 13.699 1.566 1.00 95.69 191 GLY A N 1
ATOM 1571 C CA . GLY A 1 191 ? 14.053 14.898 2.394 1.00 95.69 191 GLY A CA 1
ATOM 1572 C C . GLY A 1 191 ? 13.000 14.785 3.492 1.00 95.69 191 GLY A C 1
ATOM 1573 O O . GLY A 1 191 ? 12.382 15.786 3.843 1.0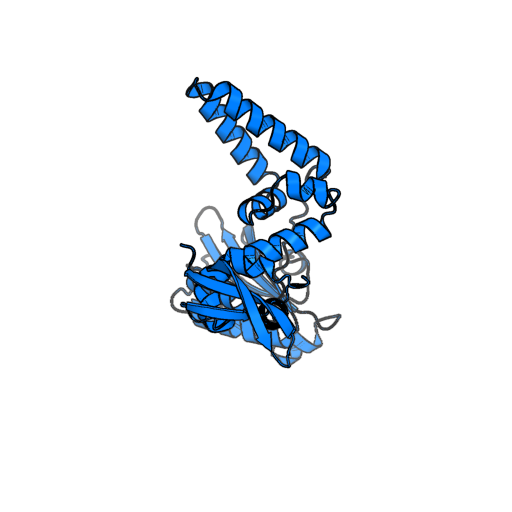0 95.69 191 GLY A O 1
ATOM 1574 N N . PHE A 1 192 ? 12.736 13.566 3.977 1.00 92.44 192 PHE A N 1
ATOM 1575 C CA . PHE A 1 192 ? 11.674 13.266 4.945 1.00 92.44 192 PHE A CA 1
ATOM 1576 C C . PHE A 1 192 ? 10.275 13.719 4.492 1.00 92.44 192 PHE A C 1
ATOM 1578 O O . PHE A 1 192 ? 9.369 13.889 5.311 1.00 92.44 192 PHE A O 1
ATOM 1585 N N . ASN A 1 193 ? 10.081 13.936 3.187 1.00 91.06 193 ASN A N 1
ATOM 1586 C CA . ASN A 1 193 ? 8.796 14.343 2.649 1.00 91.06 193 ASN A CA 1
ATOM 1587 C C . ASN A 1 193 ? 7.856 13.136 2.603 1.00 91.06 193 ASN A C 1
ATOM 1589 O O . ASN A 1 193 ? 8.113 12.159 1.900 1.00 91.06 193 ASN A O 1
ATOM 1593 N N . LYS A 1 194 ? 6.751 13.232 3.343 1.00 86.69 194 LYS A N 1
ATOM 1594 C CA . LYS A 1 194 ? 5.793 12.140 3.504 1.00 86.69 194 LYS A CA 1
ATOM 1595 C C . LYS A 1 194 ? 5.236 11.628 2.174 1.00 86.69 194 LYS A C 1
ATOM 1597 O O . LYS A 1 194 ? 5.192 10.421 1.974 1.00 86.69 194 LYS A O 1
ATOM 1602 N N . ASP A 1 195 ? 4.818 12.523 1.287 1.00 83.50 195 ASP A N 1
ATOM 1603 C CA . ASP A 1 195 ? 4.164 12.133 0.035 1.00 83.50 195 ASP A CA 1
ATOM 1604 C C . ASP A 1 195 ? 5.149 11.415 -0.890 1.00 83.50 195 ASP A C 1
ATOM 1606 O O . ASP A 1 195 ? 4.820 10.377 -1.456 1.00 83.50 195 ASP A O 1
ATOM 1610 N N . LYS A 1 196 ? 6.399 11.892 -0.946 1.00 91.00 196 LYS A N 1
ATOM 1611 C CA . LYS A 1 196 ? 7.478 11.218 -1.681 1.00 91.00 196 LYS A CA 1
ATOM 1612 C C . LYS A 1 196 ? 7.810 9.839 -1.108 1.00 91.00 196 LYS A C 1
ATOM 1614 O O . LYS A 1 196 ? 8.101 8.921 -1.866 1.00 91.00 196 LYS A O 1
ATOM 1619 N N . ILE A 1 197 ? 7.785 9.690 0.218 1.00 91.44 197 ILE A N 1
ATOM 1620 C CA . ILE A 1 197 ? 8.021 8.402 0.891 1.00 91.44 197 ILE A CA 1
ATOM 1621 C C . ILE A 1 197 ? 6.894 7.417 0.577 1.00 91.44 197 ILE A C 1
ATOM 1623 O O . ILE A 1 197 ? 7.176 6.271 0.243 1.00 91.44 197 ILE A O 1
ATOM 1627 N N . ILE A 1 198 ? 5.637 7.866 0.627 1.00 83.56 198 ILE A N 1
ATOM 1628 C CA . ILE A 1 198 ? 4.476 7.049 0.251 1.00 83.56 198 ILE A CA 1
ATOM 1629 C C . ILE A 1 198 ? 4.577 6.618 -1.212 1.00 83.56 198 ILE A C 1
ATOM 1631 O O . ILE A 1 198 ? 4.367 5.450 -1.526 1.00 83.56 198 ILE A O 1
ATOM 1635 N N . GLU A 1 199 ? 4.932 7.542 -2.104 1.00 83.81 199 GLU A N 1
ATOM 1636 C CA . GLU A 1 199 ? 5.115 7.239 -3.521 1.00 83.81 199 GLU A CA 1
ATOM 1637 C C . GLU A 1 199 ? 6.228 6.198 -3.740 1.00 83.81 199 GLU A C 1
ATOM 1639 O O . GLU A 1 199 ? 6.071 5.278 -4.540 1.00 83.81 199 GLU A O 1
ATOM 1644 N N . GLU A 1 200 ? 7.343 6.299 -3.013 1.00 91.06 200 GLU A N 1
ATOM 1645 C CA . GLU A 1 200 ? 8.436 5.321 -3.077 1.00 91.06 200 GLU A CA 1
ATOM 1646 C C . GLU A 1 200 ? 8.039 3.954 -2.498 1.00 91.06 200 GLU A C 1
ATOM 1648 O O . GLU A 1 200 ? 8.377 2.923 -3.084 1.00 91.06 200 GLU A O 1
ATOM 1653 N N . ALA A 1 201 ? 7.291 3.931 -1.391 1.00 86.75 201 ALA A N 1
ATOM 1654 C CA . ALA A 1 201 ? 6.755 2.705 -0.801 1.00 86.75 201 ALA A CA 1
ATOM 1655 C C . ALA A 1 201 ? 5.824 1.985 -1.782 1.00 86.75 201 ALA A C 1
ATOM 1657 O O . ALA A 1 201 ? 6.000 0.793 -2.033 1.00 86.75 201 ALA A O 1
ATOM 1658 N N . PHE A 1 202 ? 4.902 2.728 -2.402 1.00 82.12 202 PHE A N 1
ATOM 1659 C CA . PHE A 1 202 ? 4.020 2.210 -3.443 1.00 82.12 202 PHE A CA 1
ATOM 1660 C C . PHE A 1 202 ? 4.827 1.588 -4.585 1.00 82.12 202 PHE A C 1
ATOM 1662 O O . PHE A 1 202 ? 4.633 0.422 -4.910 1.00 82.12 202 PHE A O 1
ATOM 1669 N N . LYS A 1 203 ? 5.802 2.319 -5.141 1.00 86.06 203 LYS A N 1
ATOM 1670 C CA . LYS A 1 203 ? 6.651 1.817 -6.233 1.00 86.06 203 LYS A CA 1
ATOM 1671 C C . LYS A 1 203 ? 7.325 0.496 -5.877 1.00 86.06 203 LYS A C 1
ATOM 1673 O O . LYS A 1 203 ? 7.277 -0.443 -6.667 1.00 86.06 203 LYS A O 1
ATOM 1678 N N . LYS A 1 204 ? 7.971 0.419 -4.713 1.00 88.12 204 LYS A N 1
ATOM 1679 C CA . LYS A 1 204 ? 8.709 -0.780 -4.297 1.00 88.12 204 LYS A CA 1
ATOM 1680 C C . LYS A 1 204 ? 7.784 -1.969 -4.064 1.00 88.12 204 LYS A C 1
ATOM 1682 O O . LYS A 1 204 ? 8.068 -3.043 -4.589 1.00 88.12 204 LYS A O 1
ATOM 1687 N N . ARG A 1 205 ? 6.657 -1.763 -3.376 1.00 83.38 205 ARG A N 1
ATOM 1688 C CA . ARG A 1 205 ? 5.655 -2.810 -3.143 1.00 83.38 205 ARG A CA 1
ATOM 1689 C C . ARG A 1 205 ? 5.077 -3.337 -4.455 1.00 83.38 205 ARG A C 1
ATOM 1691 O O . ARG A 1 205 ? 5.058 -4.544 -4.670 1.00 83.38 205 ARG A O 1
ATOM 1698 N N . THR A 1 206 ? 4.685 -2.444 -5.363 1.00 78.50 206 THR A N 1
ATOM 1699 C CA . THR A 1 206 ? 4.138 -2.811 -6.677 1.00 78.50 206 THR A CA 1
ATOM 1700 C C . THR A 1 206 ? 5.140 -3.631 -7.486 1.00 78.50 206 THR A C 1
ATOM 1702 O O . THR A 1 206 ? 4.776 -4.641 -8.085 1.00 78.50 206 THR A O 1
ATOM 1705 N N . LEU A 1 207 ? 6.421 -3.256 -7.474 1.00 82.88 207 LEU A N 1
ATOM 1706 C CA . LEU A 1 207 ? 7.465 -4.028 -8.150 1.00 82.88 207 LEU A CA 1
ATOM 1707 C C . LEU A 1 207 ? 7.716 -5.393 -7.499 1.00 82.88 207 LEU A C 1
ATOM 1709 O O . LEU A 1 207 ? 7.974 -6.357 -8.215 1.00 82.88 207 LEU A O 1
ATOM 1713 N N . GLN A 1 208 ? 7.642 -5.481 -6.170 1.00 83.00 208 GLN A N 1
ATOM 1714 C CA . GLN A 1 208 ? 7.819 -6.731 -5.436 1.00 83.00 208 GLN A CA 1
ATOM 1715 C C . GLN A 1 208 ? 6.684 -7.716 -5.719 1.00 83.00 208 GLN A C 1
ATOM 1717 O O . GLN A 1 208 ? 6.956 -8.862 -6.060 1.00 83.00 208 GLN A O 1
ATOM 1722 N N . HIS A 1 209 ? 5.431 -7.261 -5.653 1.00 80.69 209 HIS A N 1
ATOM 1723 C CA . HIS A 1 209 ? 4.260 -8.101 -5.917 1.00 80.69 209 HIS A CA 1
ATOM 1724 C C . HIS A 1 209 ? 4.226 -8.623 -7.362 1.00 80.69 209 HIS A C 1
ATOM 1726 O O . HIS A 1 209 ? 3.725 -9.706 -7.636 1.00 80.69 209 HIS A O 1
ATOM 1732 N N . ASN A 1 210 ? 4.821 -7.878 -8.296 1.00 77.38 210 ASN A N 1
ATOM 1733 C CA . ASN A 1 210 ? 4.873 -8.265 -9.704 1.00 77.38 210 ASN A CA 1
ATOM 1734 C C . ASN A 1 210 ? 6.134 -8.989 -10.124 1.00 77.38 210 ASN A C 1
ATOM 1736 O O . ASN A 1 210 ? 6.254 -9.277 -11.314 1.00 77.38 210 ASN A O 1
ATOM 1740 N N . LYS A 1 211 ? 7.061 -9.276 -9.200 1.00 77.38 211 LYS A N 1
ATOM 1741 C CA . LYS A 1 211 ? 8.365 -9.873 -9.523 1.00 77.38 211 LYS A CA 1
ATOM 1742 C C . LYS A 1 211 ? 8.210 -11.136 -10.383 1.00 77.38 211 LYS A C 1
ATOM 1744 O O . LYS A 1 211 ? 8.954 -11.290 -11.349 1.00 77.38 211 LYS A O 1
ATOM 1749 N N . ASP A 1 212 ? 7.189 -11.948 -10.111 1.00 72.56 212 ASP A N 1
ATOM 1750 C CA . ASP A 1 212 ? 6.941 -13.221 -10.802 1.00 72.56 212 ASP A CA 1
ATOM 1751 C C . ASP A 1 212 ? 6.230 -13.061 -12.158 1.00 72.56 212 ASP A C 1
ATOM 1753 O O . ASP A 1 212 ? 6.386 -13.886 -13.057 1.00 72.56 212 ASP A O 1
ATOM 1757 N N . ASN A 1 213 ? 5.506 -11.956 -12.360 1.00 72.88 213 ASN A N 1
ATOM 1758 C CA . ASN A 1 213 ? 4.797 -11.652 -13.609 1.00 72.88 213 ASN A CA 1
ATOM 1759 C C . ASN A 1 213 ? 5.642 -10.832 -14.598 1.00 72.88 213 ASN A C 1
ATOM 1761 O O . ASN A 1 213 ? 5.212 -10.575 -15.728 1.00 72.88 213 ASN A O 1
ATOM 1765 N N . VAL A 1 214 ? 6.857 -10.431 -14.206 1.00 74.62 214 VAL A N 1
ATOM 1766 C CA . VAL A 1 214 ? 7.748 -9.603 -15.031 1.00 74.62 214 VAL A CA 1
ATOM 1767 C C . VAL A 1 214 ? 8.027 -10.235 -16.391 1.00 74.62 214 VAL A C 1
ATOM 1769 O O . VAL A 1 214 ? 8.053 -9.522 -17.392 1.00 74.62 214 VAL A O 1
ATOM 1772 N N . ASP A 1 215 ? 8.189 -11.555 -16.468 1.00 68.50 215 ASP A N 1
ATOM 1773 C CA . ASP A 1 215 ? 8.490 -12.237 -17.731 1.00 68.50 215 ASP A CA 1
ATOM 1774 C C . ASP A 1 215 ? 7.346 -12.152 -18.742 1.00 68.50 215 ASP A C 1
ATOM 1776 O O . ASP A 1 215 ? 7.577 -11.906 -19.928 1.00 68.50 215 ASP A O 1
ATOM 1780 N N . VAL A 1 216 ? 6.109 -12.317 -18.265 1.00 72.19 216 VAL A N 1
ATOM 1781 C CA . VAL A 1 216 ? 4.896 -12.219 -19.089 1.00 72.19 216 VAL A CA 1
ATOM 1782 C C . VAL A 1 216 ? 4.752 -10.805 -19.651 1.00 72.19 216 VAL A C 1
ATOM 1784 O O . VAL A 1 216 ? 4.325 -10.620 -20.794 1.00 72.19 216 VAL A O 1
ATOM 1787 N N . LEU A 1 217 ? 5.146 -9.808 -18.858 1.00 72.31 217 LEU A N 1
ATOM 1788 C CA . LEU A 1 217 ? 4.955 -8.397 -19.166 1.00 72.31 217 LEU A CA 1
ATOM 1789 C C . LEU A 1 217 ? 6.102 -7.808 -20.007 1.00 72.31 217 LEU A C 1
ATOM 1791 O O . LEU A 1 217 ? 5.838 -7.095 -20.975 1.00 72.31 217 LEU A O 1
ATOM 1795 N N . LEU A 1 218 ? 7.365 -8.120 -19.694 1.00 84.94 218 LEU A N 1
ATOM 1796 C CA . LEU A 1 218 ? 8.544 -7.593 -20.399 1.00 84.94 218 LEU A CA 1
ATOM 1797 C C . LEU A 1 218 ? 8.947 -8.420 -21.631 1.00 84.94 218 LEU A C 1
ATOM 1799 O O . LEU A 1 218 ? 9.503 -7.860 -22.585 1.00 84.94 218 LEU A O 1
ATOM 1803 N N . LYS A 1 219 ? 8.666 -9.732 -21.631 1.00 84.94 219 LYS A N 1
ATOM 1804 C CA . LYS A 1 219 ? 8.899 -10.657 -22.756 1.00 84.94 219 LYS A CA 1
ATOM 1805 C C . LYS A 1 219 ? 10.333 -10.621 -23.302 1.00 84.94 219 LYS A C 1
ATOM 1807 O O . LYS A 1 219 ? 10.546 -10.539 -24.515 1.00 84.94 219 LYS A O 1
ATOM 1812 N N . PHE A 1 220 ? 11.330 -10.610 -22.418 1.00 91.12 220 PHE A N 1
ATOM 1813 C CA . PHE A 1 220 ? 12.730 -10.750 -22.817 1.00 91.12 220 PHE A CA 1
ATOM 1814 C C . PHE A 1 220 ? 13.118 -12.227 -22.918 1.00 91.12 220 PHE A C 1
ATOM 1816 O O . PHE A 1 220 ? 12.841 -13.020 -22.024 1.00 91.12 220 PHE A O 1
ATOM 1823 N N . GLU A 1 221 ? 13.799 -12.583 -24.002 1.00 92.56 221 GLU A N 1
ATOM 1824 C CA . GLU A 1 221 ? 14.245 -13.957 -24.256 1.00 92.56 221 GLU A CA 1
ATOM 1825 C C . GLU A 1 221 ? 15.682 -14.185 -23.770 1.00 92.56 221 GLU A C 1
ATOM 1827 O O . GLU A 1 221 ? 16.581 -13.383 -24.046 1.00 92.56 221 GLU A O 1
ATOM 1832 N N . ILE A 1 222 ? 15.909 -15.303 -23.072 1.00 94.06 222 ILE A N 1
ATOM 1833 C CA . ILE A 1 222 ? 17.243 -15.722 -22.626 1.00 94.06 222 ILE A CA 1
ATOM 1834 C C . ILE A 1 222 ? 18.130 -15.981 -23.849 1.00 94.06 222 ILE A C 1
ATOM 1836 O O . ILE A 1 222 ? 17.734 -16.643 -24.802 1.00 94.06 222 ILE A O 1
ATOM 1840 N N . GLY A 1 223 ? 19.351 -15.449 -23.823 1.00 94.75 223 GLY A N 1
ATOM 1841 C CA . GLY A 1 223 ? 20.321 -15.545 -24.912 1.00 94.75 223 GLY A CA 1
ATOM 1842 C C . GLY A 1 223 ? 20.201 -14.445 -25.972 1.00 94.75 223 GLY A C 1
ATOM 1843 O O . GLY A 1 223 ? 21.188 -14.186 -26.669 1.00 94.75 223 GLY A O 1
ATOM 1844 N N . ALA A 1 224 ? 19.060 -13.755 -26.064 1.00 96.31 224 ALA A N 1
ATOM 1845 C CA . ALA A 1 224 ? 18.845 -12.678 -27.027 1.00 96.31 224 ALA A CA 1
ATOM 1846 C C . ALA A 1 224 ? 19.539 -11.368 -26.609 1.00 96.31 224 ALA A C 1
ATOM 1848 O O . ALA A 1 224 ? 19.862 -11.139 -25.438 1.00 96.31 224 ALA A O 1
ATOM 1849 N N . LYS A 1 225 ? 19.793 -10.501 -27.598 1.00 97.12 225 LYS A N 1
ATOM 1850 C CA . LYS A 1 225 ? 20.374 -9.164 -27.413 1.00 97.12 225 LYS A CA 1
ATOM 1851 C C . LYS A 1 225 ? 19.308 -8.102 -27.647 1.00 97.12 225 LYS A C 1
ATOM 1853 O O . LYS A 1 225 ? 18.634 -8.144 -28.669 1.00 97.12 225 LYS A O 1
ATOM 1858 N N . TYR A 1 226 ? 19.233 -7.125 -26.752 1.00 96.56 226 TYR A N 1
ATOM 1859 C CA . TYR A 1 226 ? 18.320 -5.988 -26.859 1.00 96.56 226 TYR A CA 1
ATOM 1860 C C . TYR A 1 226 ? 19.091 -4.686 -26.689 1.00 96.56 226 TYR A C 1
ATOM 1862 O O . TYR A 1 226 ? 19.909 -4.549 -25.774 1.00 96.56 226 TYR A O 1
ATOM 1870 N N . THR A 1 227 ? 18.839 -3.718 -27.563 1.00 96.81 227 THR A N 1
ATOM 1871 C CA . THR A 1 227 ? 19.420 -2.378 -27.448 1.00 96.81 227 THR A CA 1
ATOM 1872 C C . THR A 1 227 ? 18.924 -1.678 -26.187 1.00 96.81 227 THR A C 1
ATOM 1874 O O . THR A 1 227 ? 17.847 -1.966 -25.659 1.00 96.81 227 THR A O 1
ATOM 1877 N N . PHE A 1 228 ? 19.694 -0.708 -25.694 1.00 96.75 228 PHE A N 1
ATOM 1878 C CA . PHE A 1 228 ? 19.287 0.064 -24.518 1.00 96.75 228 PHE A CA 1
ATOM 1879 C C . PHE A 1 228 ? 17.938 0.764 -24.704 1.00 96.75 228 PHE A C 1
ATOM 1881 O O . PHE A 1 228 ? 17.190 0.886 -23.736 1.00 96.75 228 PHE A O 1
ATOM 1888 N N . ASP A 1 229 ? 17.612 1.196 -25.919 1.00 95.69 229 ASP A N 1
ATOM 1889 C CA . ASP A 1 229 ? 16.356 1.888 -26.192 1.00 95.69 229 ASP A CA 1
ATOM 1890 C C . ASP A 1 229 ? 15.162 0.934 -26.246 1.00 95.69 229 ASP A C 1
ATOM 1892 O O . ASP A 1 229 ? 14.107 1.264 -25.709 1.00 95.69 229 ASP A O 1
ATOM 1896 N N . GLU A 1 230 ? 15.321 -0.270 -26.801 1.00 95.38 230 GLU A N 1
ATOM 1897 C CA . GLU A 1 230 ? 14.289 -1.315 -26.723 1.00 95.38 230 GLU A CA 1
ATOM 1898 C C . GLU A 1 230 ? 14.005 -1.701 -25.272 1.00 95.38 230 GLU A C 1
ATOM 1900 O O . GLU A 1 230 ? 12.844 -1.790 -24.871 1.00 95.38 230 GLU A O 1
ATOM 1905 N N . ILE A 1 231 ? 15.060 -1.861 -24.468 1.00 96.31 231 ILE A N 1
ATOM 1906 C CA . ILE A 1 231 ? 14.931 -2.197 -23.049 1.00 96.31 231 ILE A CA 1
ATOM 1907 C C . ILE A 1 231 ? 14.160 -1.108 -22.306 1.00 96.31 231 ILE A C 1
ATOM 1909 O O . ILE A 1 231 ? 13.179 -1.404 -21.626 1.00 96.31 231 ILE A O 1
ATOM 1913 N N . LYS A 1 232 ? 14.561 0.160 -22.466 1.00 96.88 232 LYS A N 1
ATOM 1914 C CA . LYS A 1 232 ? 13.870 1.293 -21.836 1.00 96.88 232 LYS A CA 1
ATOM 1915 C C . LYS A 1 232 ? 12.406 1.364 -22.259 1.00 96.88 232 LYS A C 1
ATOM 1917 O O . LYS A 1 232 ? 11.566 1.573 -21.398 1.00 96.88 232 LYS A O 1
ATOM 1922 N N . LYS A 1 233 ? 12.090 1.178 -23.547 1.00 95.19 233 LYS A N 1
ATOM 1923 C CA . LYS A 1 233 ? 10.705 1.223 -24.049 1.00 95.19 233 LYS A CA 1
ATOM 1924 C C . LYS A 1 233 ? 9.831 0.151 -23.403 1.00 95.19 233 LYS A C 1
ATOM 1926 O O . LYS A 1 233 ? 8.739 0.465 -22.943 1.00 95.19 233 LYS A O 1
ATOM 1931 N N . ARG A 1 234 ? 10.317 -1.092 -23.325 1.00 93.75 234 ARG A N 1
ATOM 1932 C CA . ARG A 1 234 ? 9.567 -2.197 -22.707 1.00 93.75 234 ARG A CA 1
ATOM 1933 C C . ARG A 1 234 ? 9.390 -2.001 -21.202 1.00 93.75 234 ARG A C 1
ATOM 1935 O O . ARG A 1 234 ? 8.288 -2.171 -20.698 1.00 93.75 234 ARG A O 1
ATOM 1942 N N . ILE A 1 235 ? 10.443 -1.580 -20.498 1.00 93.50 235 ILE A N 1
ATOM 1943 C CA . ILE A 1 235 ? 10.361 -1.292 -19.057 1.00 93.50 235 ILE A CA 1
ATOM 1944 C C . ILE A 1 235 ? 9.466 -0.079 -18.783 1.00 93.50 235 ILE A C 1
ATOM 1946 O O . ILE A 1 235 ? 8.734 -0.084 -17.802 1.00 93.50 235 ILE A O 1
ATOM 1950 N N . GLN A 1 236 ? 9.486 0.948 -19.638 1.00 93.88 236 GLN A N 1
ATOM 1951 C CA . GLN A 1 236 ? 8.604 2.103 -19.476 1.00 93.88 236 GLN A CA 1
ATOM 1952 C C . GLN A 1 236 ? 7.143 1.691 -19.628 1.00 93.88 236 GLN A C 1
ATOM 1954 O O . GLN A 1 236 ? 6.350 2.040 -18.767 1.00 93.88 236 GLN A O 1
ATOM 1959 N N . LEU A 1 237 ? 6.811 0.891 -20.648 1.00 88.69 237 LEU A N 1
ATOM 1960 C CA . LEU A 1 237 ? 5.460 0.354 -20.812 1.00 88.69 237 LEU A CA 1
ATOM 1961 C C . LEU A 1 237 ? 5.025 -0.453 -19.581 1.00 88.69 237 LEU A C 1
ATOM 1963 O O . LEU A 1 237 ? 3.898 -0.322 -19.121 1.00 88.69 237 LEU A O 1
ATOM 1967 N N . PHE A 1 238 ? 5.932 -1.252 -19.018 1.00 88.12 238 PHE A N 1
ATOM 1968 C CA . PHE A 1 238 ? 5.686 -1.971 -17.773 1.00 88.12 238 PHE A CA 1
ATOM 1969 C C . PHE A 1 238 ? 5.421 -1.025 -16.594 1.00 88.12 238 PHE A C 1
ATOM 1971 O O . PHE A 1 238 ? 4.429 -1.203 -15.901 1.00 88.12 238 PHE A O 1
ATOM 1978 N N . TYR A 1 239 ? 6.238 0.009 -16.383 1.00 88.94 239 TYR A N 1
ATOM 1979 C CA . TYR A 1 239 ? 5.982 0.999 -15.333 1.00 88.94 239 TYR A CA 1
ATOM 1980 C C . TYR A 1 239 ? 4.661 1.745 -15.535 1.00 88.94 239 TYR A C 1
ATOM 1982 O O . TYR A 1 239 ? 3.914 1.903 -14.574 1.00 88.94 239 TYR A O 1
ATOM 1990 N N . ASP A 1 240 ? 4.360 2.164 -16.762 1.00 85.94 240 ASP A N 1
ATOM 1991 C CA . ASP A 1 240 ? 3.137 2.896 -17.089 1.00 85.94 240 ASP A CA 1
ATOM 1992 C C . ASP A 1 240 ? 1.898 2.025 -16.814 1.00 85.94 240 ASP A C 1
ATOM 1994 O O . ASP A 1 240 ? 0.952 2.490 -16.181 1.00 85.94 240 ASP A O 1
ATOM 1998 N N . ASN A 1 241 ? 1.945 0.738 -17.184 1.00 82.06 241 ASN A N 1
ATOM 1999 C CA . ASN A 1 241 ? 0.886 -0.235 -16.886 1.00 82.06 241 ASN A CA 1
ATOM 2000 C C . ASN A 1 241 ? 0.686 -0.467 -15.380 1.00 82.06 241 ASN A C 1
ATOM 2002 O O . ASN A 1 241 ? -0.404 -0.840 -14.962 1.00 82.06 241 ASN A O 1
ATOM 2006 N N . LEU A 1 242 ? 1.728 -0.252 -14.574 1.00 79.94 242 LEU A N 1
ATOM 2007 C CA . LEU A 1 242 ? 1.699 -0.377 -13.115 1.00 79.94 242 LEU A CA 1
ATOM 2008 C C . LEU A 1 242 ? 1.415 0.950 -12.391 1.00 79.94 242 LEU A C 1
ATOM 2010 O O . LEU A 1 242 ? 1.512 1.015 -11.166 1.00 79.94 242 LEU A O 1
ATOM 2014 N N . GLY A 1 243 ? 1.144 2.037 -13.124 1.00 80.38 243 GLY A N 1
ATOM 2015 C CA . GLY A 1 243 ? 0.957 3.369 -12.541 1.00 80.38 243 GLY A CA 1
ATOM 2016 C C . GLY A 1 243 ? 2.219 3.941 -11.877 1.00 80.38 243 GLY A C 1
ATOM 2017 O O . GLY A 1 243 ? 2.144 4.846 -11.046 1.00 80.38 243 GLY A O 1
ATOM 2018 N N . ILE A 1 244 ? 3.401 3.422 -12.215 1.00 85.12 244 ILE A N 1
ATOM 2019 C CA . ILE A 1 244 ? 4.675 3.846 -11.637 1.00 85.12 244 ILE A CA 1
ATOM 2020 C C . ILE A 1 244 ? 5.186 5.083 -12.385 1.00 85.12 244 ILE A C 1
ATOM 2022 O O . ILE A 1 244 ? 5.680 5.002 -13.508 1.00 85.12 244 ILE A O 1
ATOM 2026 N N . GLY A 1 245 ? 5.177 6.237 -11.712 1.00 83.50 245 GLY A N 1
ATOM 2027 C CA . GLY A 1 245 ? 5.716 7.512 -12.212 1.00 83.50 245 GLY A CA 1
ATOM 2028 C C . GLY A 1 245 ? 7.251 7.581 -12.320 1.00 83.50 245 GLY A C 1
ATOM 2029 O O . GLY A 1 245 ? 7.852 8.597 -11.975 1.00 83.50 245 GLY A O 1
ATOM 2030 N N . LYS A 1 246 ? 7.925 6.502 -12.742 1.00 86.81 246 LYS A N 1
ATOM 2031 C CA . LYS A 1 246 ? 9.388 6.415 -12.903 1.00 86.81 246 LYS A CA 1
ATOM 2032 C C . LYS A 1 246 ? 9.759 6.420 -14.387 1.00 86.81 246 LYS A C 1
ATOM 2034 O O . LYS A 1 246 ? 9.121 5.762 -15.204 1.00 86.81 246 LYS A O 1
ATOM 2039 N N . LYS A 1 247 ? 10.849 7.111 -14.736 1.00 93.94 247 LYS A N 1
ATOM 2040 C CA . LYS A 1 247 ? 11.467 6.992 -16.065 1.00 93.94 247 LYS A CA 1
ATOM 2041 C C . LYS A 1 247 ? 12.400 5.789 -16.130 1.00 93.94 247 LYS A C 1
ATOM 2043 O O . LYS A 1 247 ? 13.316 5.666 -15.314 1.00 93.94 247 LYS A O 1
ATOM 2048 N N . ALA A 1 248 ? 12.168 4.922 -17.110 1.00 94.62 248 ALA A N 1
ATOM 2049 C CA . ALA A 1 248 ? 12.928 3.698 -17.304 1.00 94.62 248 ALA A CA 1
ATOM 2050 C C . ALA A 1 248 ? 14.387 3.966 -17.688 1.00 94.62 248 ALA A C 1
ATOM 2052 O O . ALA A 1 248 ? 14.695 4.786 -18.560 1.00 94.62 248 ALA A O 1
ATOM 2053 N N . LYS A 1 249 ? 15.299 3.217 -17.064 1.00 96.50 249 LYS A N 1
ATOM 2054 C CA . LYS A 1 249 ? 16.715 3.147 -17.445 1.00 96.50 249 LYS A CA 1
ATOM 2055 C C . LYS A 1 249 ? 17.008 1.775 -18.039 1.00 96.50 249 LYS A C 1
ATOM 2057 O O . LYS A 1 249 ? 16.457 0.779 -17.588 1.00 96.50 249 LYS A O 1
ATOM 2062 N N . SER A 1 250 ? 17.937 1.686 -18.994 1.00 95.56 250 SER A N 1
ATOM 2063 C CA . SER A 1 250 ? 18.340 0.381 -19.549 1.00 95.56 250 SER A CA 1
ATOM 2064 C C . SER A 1 250 ? 18.908 -0.545 -18.474 1.00 95.56 250 SER A C 1
ATOM 2066 O O . SER A 1 250 ? 18.751 -1.754 -18.553 1.00 95.56 250 SER A O 1
ATOM 2068 N N . THR A 1 251 ? 19.530 0.020 -17.439 1.00 96.25 251 THR A N 1
ATOM 2069 C CA . THR A 1 251 ? 20.053 -0.722 -16.290 1.00 96.25 251 THR A CA 1
ATOM 2070 C C . THR A 1 251 ? 18.974 -1.282 -15.372 1.00 96.25 251 THR A C 1
ATOM 2072 O O . THR A 1 251 ? 19.296 -2.178 -14.602 1.00 96.25 251 THR A O 1
ATOM 2075 N N . ASP A 1 252 ? 17.726 -0.801 -15.437 1.00 93.44 252 ASP A N 1
ATOM 2076 C CA . ASP A 1 252 ? 16.637 -1.324 -14.598 1.00 93.44 252 ASP A CA 1
ATOM 2077 C C . ASP A 1 252 ? 16.380 -2.815 -14.879 1.00 93.44 252 ASP A C 1
ATOM 2079 O O . ASP A 1 252 ? 15.983 -3.541 -13.975 1.00 93.44 252 ASP A O 1
ATOM 2083 N N . ILE A 1 253 ? 16.705 -3.305 -16.085 1.00 93.38 253 ILE A N 1
ATOM 2084 C CA . ILE A 1 253 ? 16.607 -4.731 -16.440 1.00 93.38 253 ILE A CA 1
ATOM 2085 C C . ILE A 1 253 ? 17.390 -5.642 -15.481 1.00 93.38 253 ILE A C 1
ATOM 2087 O O . ILE A 1 253 ? 17.014 -6.793 -15.272 1.00 93.38 253 ILE A O 1
ATOM 2091 N N . LYS A 1 254 ? 18.446 -5.110 -14.847 1.00 93.44 254 LYS A N 1
ATOM 2092 C CA . LYS A 1 254 ? 19.291 -5.827 -13.882 1.00 93.44 254 LYS A CA 1
ATOM 2093 C C . LYS A 1 254 ? 18.558 -6.194 -12.594 1.00 93.44 254 LYS A C 1
ATOM 2095 O O . LYS A 1 254 ? 19.098 -6.962 -11.802 1.00 93.44 254 LYS A O 1
ATOM 2100 N N . ASN A 1 255 ? 17.377 -5.632 -12.346 1.00 89.31 255 ASN A N 1
ATOM 2101 C CA . ASN A 1 255 ? 16.558 -6.010 -11.199 1.00 89.31 255 ASN A CA 1
ATOM 2102 C C . ASN A 1 255 ? 15.952 -7.411 -11.370 1.00 89.31 255 ASN A C 1
ATOM 2104 O O . ASN A 1 255 ? 15.692 -8.070 -10.371 1.00 89.31 255 ASN A O 1
ATOM 2108 N N . TRP A 1 256 ? 15.781 -7.872 -12.614 1.00 90.12 256 TRP A N 1
ATOM 2109 C CA . TRP A 1 256 ? 15.059 -9.111 -12.932 1.00 90.12 256 TRP A CA 1
ATOM 2110 C C . TRP A 1 256 ? 15.884 -10.112 -13.741 1.00 90.12 256 TRP A C 1
ATOM 2112 O O . TRP A 1 256 ? 15.637 -11.312 -13.671 1.00 90.12 256 TRP A O 1
ATOM 2122 N N . TYR A 1 257 ? 16.895 -9.642 -14.472 1.00 92.12 257 TYR A N 1
ATOM 2123 C CA . TYR A 1 257 ? 17.747 -10.491 -15.298 1.00 92.12 257 TYR A CA 1
ATOM 2124 C C . TYR A 1 257 ? 19.220 -10.269 -14.989 1.00 92.12 257 TYR A C 1
ATOM 2126 O O . TYR A 1 257 ? 19.669 -9.142 -14.753 1.00 92.12 257 TYR A O 1
ATOM 2134 N N . ASP A 1 258 ? 19.991 -11.344 -15.094 1.00 94.31 258 ASP A N 1
ATOM 2135 C CA . ASP A 1 258 ? 21.429 -11.239 -15.259 1.00 94.31 258 ASP A CA 1
ATOM 2136 C C . ASP A 1 258 ? 21.721 -10.932 -16.721 1.00 94.31 258 ASP A C 1
ATOM 2138 O O . ASP A 1 258 ? 21.228 -11.588 -17.645 1.00 94.31 258 ASP A O 1
ATOM 2142 N N . VAL A 1 259 ? 22.512 -9.888 -16.938 1.00 96.50 259 VAL A N 1
ATOM 2143 C CA . VAL A 1 259 ? 22.773 -9.361 -18.273 1.00 96.50 259 VAL A CA 1
ATOM 2144 C C . VAL A 1 259 ? 24.253 -9.112 -18.488 1.00 96.50 259 VAL A C 1
ATOM 2146 O O . VAL A 1 259 ? 24.972 -8.685 -17.584 1.00 96.50 259 VAL A O 1
ATOM 2149 N N . HIS A 1 260 ? 24.693 -9.308 -19.726 1.00 97.06 260 HIS A N 1
ATOM 2150 C CA . HIS A 1 260 ? 26.030 -8.946 -20.175 1.00 97.06 260 HIS A CA 1
ATOM 2151 C C . HIS A 1 260 ? 25.964 -7.762 -21.135 1.00 97.06 260 HIS A C 1
ATOM 2153 O O . HIS A 1 260 ? 25.198 -7.782 -22.101 1.00 97.06 260 HIS A O 1
ATOM 2159 N N . GLN A 1 261 ? 26.756 -6.720 -20.884 1.00 97.38 261 GLN A N 1
ATOM 2160 C CA . GLN A 1 261 ? 26.820 -5.569 -21.783 1.00 97.38 261 GLN A CA 1
ATOM 2161 C C . GLN A 1 261 ? 27.467 -5.972 -23.110 1.00 97.38 261 GLN A C 1
ATOM 2163 O O . GLN A 1 261 ? 28.512 -6.608 -23.136 1.00 97.38 261 GLN A O 1
ATOM 2168 N N . THR A 1 262 ? 26.841 -5.606 -24.221 1.00 96.31 262 THR A N 1
ATOM 2169 C CA . THR A 1 262 ? 27.294 -5.944 -25.572 1.00 96.31 262 THR A CA 1
ATOM 2170 C C . THR A 1 262 ? 26.934 -4.816 -26.541 1.00 96.31 262 THR A C 1
ATOM 2172 O O . THR A 1 262 ? 26.494 -3.737 -26.135 1.00 96.31 262 THR A O 1
ATOM 2175 N N . SER A 1 263 ? 27.110 -5.061 -27.833 1.00 94.81 263 SER A N 1
ATOM 2176 C CA . SER A 1 263 ? 26.591 -4.205 -28.888 1.00 94.81 263 SER A CA 1
ATOM 2177 C C . SER A 1 263 ? 25.898 -5.011 -29.984 1.00 94.81 263 SER A C 1
ATOM 2179 O O . SER A 1 263 ? 26.101 -6.223 -30.137 1.00 94.81 263 SER A O 1
ATOM 2181 N N . VAL A 1 264 ? 25.044 -4.315 -30.730 1.00 93.81 264 VAL A N 1
ATOM 2182 C CA . VAL A 1 264 ? 24.392 -4.799 -31.949 1.00 93.81 264 VAL A CA 1
ATOM 2183 C C . VAL A 1 264 ? 24.776 -3.855 -33.082 1.00 93.81 264 VAL A C 1
ATOM 2185 O O . VAL A 1 264 ? 24.788 -2.639 -32.896 1.00 93.81 264 VAL A O 1
ATOM 2188 N N . TYR A 1 265 ? 25.121 -4.403 -34.244 1.00 92.19 265 TYR A N 1
ATOM 2189 C CA . TYR A 1 265 ? 25.447 -3.606 -35.421 1.00 92.19 265 TYR A CA 1
ATOM 2190 C C . TYR A 1 265 ? 24.166 -3.330 -36.210 1.00 92.19 265 TYR A C 1
ATOM 2192 O O . TYR A 1 265 ? 23.489 -4.266 -36.626 1.00 92.19 265 TYR A O 1
ATOM 2200 N N . ASN A 1 266 ? 23.814 -2.060 -36.391 1.00 85.75 266 ASN A N 1
ATOM 2201 C CA . ASN A 1 266 ? 22.622 -1.650 -37.124 1.00 85.75 266 ASN A CA 1
ATOM 2202 C C . ASN A 1 266 ? 22.946 -0.422 -37.984 1.00 85.75 266 ASN A C 1
ATOM 2204 O O . ASN A 1 266 ? 23.545 0.533 -37.492 1.00 85.75 266 ASN A O 1
ATOM 2208 N N . GLN A 1 267 ? 22.585 -0.461 -39.270 1.00 81.44 267 GLN A N 1
ATOM 2209 C CA . GLN A 1 267 ? 22.814 0.628 -40.235 1.00 81.44 267 GLN A CA 1
ATOM 2210 C C . GLN A 1 267 ? 24.246 1.209 -40.196 1.00 81.44 267 GLN A C 1
ATOM 2212 O O . GLN A 1 267 ? 24.447 2.422 -40.169 1.00 81.44 267 GLN A O 1
ATOM 2217 N N . GLY A 1 268 ? 25.262 0.341 -40.144 1.00 87.62 268 GLY A N 1
ATOM 2218 C CA . GLY A 1 268 ? 26.669 0.764 -40.145 1.00 87.62 268 GLY A CA 1
ATOM 2219 C C . GLY 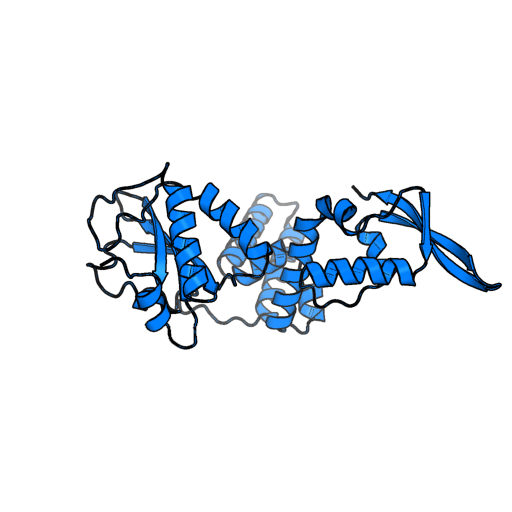A 1 268 ? 27.198 1.284 -38.802 1.00 87.62 268 GLY A C 1
ATOM 2220 O O . GLY A 1 268 ? 28.350 1.708 -38.723 1.00 87.62 268 GLY A O 1
ATOM 2221 N N . LYS A 1 269 ? 26.389 1.266 -37.733 1.00 90.31 269 LYS A N 1
ATOM 2222 C CA . LYS A 1 269 ? 26.768 1.756 -36.402 1.00 90.31 269 LYS A CA 1
ATOM 2223 C C . LYS A 1 269 ? 26.622 0.667 -35.342 1.00 90.31 269 LYS A C 1
ATOM 2225 O O . LYS A 1 269 ? 25.665 -0.102 -35.332 1.00 90.31 269 LYS A O 1
ATOM 2230 N N . SER A 1 270 ? 27.580 0.630 -34.420 1.00 92.69 270 SER A N 1
ATOM 2231 C CA . SER A 1 270 ? 27.520 -0.208 -33.221 1.00 92.69 270 SER A CA 1
ATOM 2232 C C . SER A 1 270 ? 26.648 0.479 -32.168 1.00 92.69 270 SER A C 1
ATOM 2234 O O . SER A 1 270 ? 26.947 1.598 -31.752 1.00 92.69 270 SER A O 1
ATOM 2236 N N . ILE A 1 271 ? 25.566 -0.173 -31.748 1.00 96.19 271 ILE A N 1
ATOM 2237 C CA . ILE A 1 271 ? 24.602 0.337 -30.765 1.00 96.19 271 ILE A CA 1
ATOM 2238 C C . ILE A 1 271 ? 24.746 -0.451 -29.464 1.00 96.19 271 ILE A C 1
ATOM 2240 O O . ILE A 1 271 ? 24.841 -1.678 -29.484 1.00 96.19 271 ILE A O 1
ATOM 2244 N N . GLN A 1 272 ? 24.741 0.246 -28.325 1.00 97.44 272 GLN A N 1
ATOM 2245 C CA . GLN A 1 272 ? 24.835 -0.378 -27.004 1.00 97.44 272 GLN A CA 1
ATOM 2246 C C . GLN A 1 272 ? 23.611 -1.245 -26.686 1.00 97.44 272 GLN A C 1
ATOM 2248 O O . GLN A 1 272 ? 22.461 -0.846 -26.898 1.00 97.44 272 GLN A O 1
ATOM 2253 N N . ALA A 1 273 ? 23.875 -2.428 -26.140 1.00 97.38 273 ALA A N 1
ATOM 2254 C CA . ALA A 1 273 ? 22.875 -3.448 -25.877 1.00 97.38 273 ALA A CA 1
ATOM 2255 C C . ALA A 1 273 ? 23.206 -4.266 -24.622 1.00 97.38 273 ALA A C 1
ATOM 2257 O O . ALA A 1 273 ? 24.334 -4.264 -24.126 1.00 97.38 273 ALA A O 1
ATOM 2258 N N . PHE A 1 274 ? 22.220 -5.011 -24.134 1.00 98.19 274 PHE A N 1
ATOM 2259 C CA . PHE A 1 274 ? 22.420 -6.096 -23.179 1.00 98.19 274 PHE A CA 1
ATOM 2260 C C . PHE A 1 274 ? 22.063 -7.435 -23.828 1.00 98.19 274 PHE A C 1
ATOM 2262 O O . PHE A 1 274 ? 21.063 -7.538 -24.536 1.00 98.19 274 PHE A O 1
ATOM 2269 N N . LYS A 1 275 ? 22.879 -8.462 -23.572 1.00 97.50 275 LYS A N 1
ATOM 2270 C CA . LYS A 1 275 ? 22.519 -9.868 -23.779 1.00 97.50 275 LYS A CA 1
ATOM 2271 C C . LYS A 1 275 ? 21.908 -10.404 -22.489 1.00 97.50 275 LYS A C 1
ATOM 2273 O O . LYS A 1 275 ? 22.528 -10.261 -21.435 1.00 97.50 275 LYS A O 1
ATOM 2278 N N . ILE A 1 276 ? 20.738 -11.026 -22.578 1.00 96.56 276 ILE A N 1
ATOM 2279 C CA . ILE A 1 276 ? 20.074 -11.661 -21.433 1.00 96.56 276 ILE A CA 1
ATOM 2280 C C . ILE A 1 276 ? 20.740 -13.014 -21.171 1.00 96.56 276 ILE A C 1
ATOM 2282 O O . ILE A 1 276 ? 20.848 -13.824 -22.091 1.00 96.56 276 ILE A O 1
ATOM 2286 N N . LEU A 1 277 ? 21.229 -13.250 -19.954 1.00 95.62 277 LEU A N 1
ATOM 2287 C CA . LEU A 1 277 ? 21.936 -14.484 -19.591 1.00 95.62 277 LEU A CA 1
ATOM 2288 C C . LEU A 1 277 ? 21.030 -15.461 -18.845 1.00 95.62 277 LEU A C 1
ATOM 2290 O O . LEU A 1 277 ? 20.951 -16.630 -19.206 1.00 95.62 277 LEU A O 1
ATOM 2294 N N . SER A 1 278 ? 20.349 -14.963 -17.821 1.00 92.44 278 SER A N 1
ATOM 2295 C CA . SER A 1 278 ? 19.478 -15.734 -16.937 1.00 92.44 278 SER A CA 1
ATOM 2296 C C . SER A 1 278 ? 18.487 -14.804 -16.248 1.00 92.44 278 SER A C 1
ATOM 2298 O O . SER A 1 278 ? 18.631 -13.578 -16.279 1.00 92.44 278 SER A O 1
ATOM 2300 N N . LYS A 1 279 ? 17.465 -15.392 -15.631 1.00 88.31 279 LYS A N 1
ATOM 2301 C CA . LYS A 1 279 ? 16.578 -14.692 -14.699 1.00 88.31 279 LYS A CA 1
ATOM 2302 C C . LYS A 1 279 ? 17.221 -14.674 -13.319 1.00 88.31 279 LYS A C 1
ATOM 2304 O O . LYS A 1 279 ? 17.848 -15.661 -12.933 1.00 88.31 279 LYS A O 1
ATOM 2309 N N . LYS A 1 280 ? 17.037 -13.583 -12.580 1.00 85.75 280 LYS A N 1
ATOM 2310 C CA . LYS A 1 280 ? 17.395 -13.545 -11.163 1.00 85.75 280 LYS A CA 1
ATOM 2311 C C . LYS A 1 280 ? 16.378 -14.340 -10.355 1.00 85.75 280 LYS A C 1
ATOM 2313 O O . LYS A 1 280 ? 15.179 -14.174 -10.566 1.00 85.75 280 LYS A O 1
ATOM 2318 N N . GLN A 1 281 ? 16.880 -15.178 -9.450 1.00 61.28 281 GLN A N 1
ATOM 2319 C CA . GLN A 1 281 ? 16.069 -15.844 -8.428 1.00 61.28 281 GLN A CA 1
ATOM 2320 C C . GLN A 1 281 ? 15.551 -14.816 -7.405 1.00 61.28 281 GLN A C 1
ATOM 2322 O O . GLN A 1 281 ? 16.232 -13.795 -7.145 1.00 61.28 281 GLN A O 1
#

pLDDT: mean 87.17, std 11.83, range [36.88, 98.19]

Secondary structure (DSSP, 8-state):
-PPPHHHHHHT-GGG-EEEEEEEEE-SS-EEEEEEEES-SSGGGT--STTT--SEEEEEEEEEE-HHHHHHHHHHHHHHHGGGB---SS--TTGGGEES--HHHHHHHHHHHHTTSSEE-------------HHHHHHHHHHHHHHHHHTTT-HHHHHHHHHHHHHHHHH-HHHHHHHHTT--HHHHHHTTT-HHHHHHHHHHHHHHHHTGGGHHHHH-PPTT-EEEHHHHHHHHHHHHHHTT------GGGGGGTEEEEEEEEEETTEEEEEEEEEEE--

Sequence (281 aa):
MAYSRTDFTDTCEDNKGYLYIIECYNETEKFFKIGITKFKDILKRFNSATTMPYEFNVIKIYESLPSIVYDLETKLIQIGKPFSYTPLISFSGQHECISVIDDVISYMEDMSYMTIIKDIHYKKKEKIKKVSITRQVQEWEGLCNDCIENKNDKLLYDECLKACETFLQDYPNFNEWLESGVTTSNMKTLGFNKDKIIEEAFKKRTLQHNKDNVDVLLKFEIGAKYTFDEIKKRIQLFYDNLGIGKKAKSTDIKNWYDVHQTSVYNQGKSIQAFKILSKKQ

Foldseek 3Di:
DDADLVRQQVPAPPQKKKWWKKWFDDPPDIWIATDIDSDPACCVQVVDCQRPVTDIDTPWMKMAGSNVNVVLLVVLLVQQVVFFDQDPDDHDRSRRIGHDCPSVVVVVVVVVQQVRIDTDDDDDPDVQPPDQLVRLLVVLVVLVVQLVVCVVPPVSNVVSVVVNVVSCVSPVLVVLLVVLVCHSVNCVVVVVDPVVSVLSSLVSNLCVVCLVVCCVQLVDDAQDKDFQVNQQVSVVSVCVSRVRPDRGGSCVVVVFFDWDWDWDQDPNDTTTIIHTHGTDD